Protein AF-0000000066103283 (afdb_homodimer)

Foldseek 3Di:
DDLLVVLLVLQVVLVQKDADWAADPVGDTDRMGGHLCSQLVDPVSLLSLLVVVLVVDDLAEEEEAEPPSRPSNNVNNCVVNVYHYWYAYDDDPPDPPDQRIGDDDDAAAEYEYEGEEDAQQVSVVRSCVSNVSVRYHYAEYEYAEYAVHNNQVVCVVVNHHYDYSYYVVNNVVVD/DDLLVVLLVLQVVLVQKDADWAADPVGDTDRMGGHLCSQLVDPVSLLSLLVVVLVVDDLAEEEEAEPPSRPSNNVNNCVVNVYHYWYAYDDDPPPPPDQRIGDDDDAAAEYEYEGEEDAQQVSVVRSCVSNVSVRYHYAEYEYAEYAVHNNQVVCVVVNHHYDYSYYVVNNVVVD

Nearest PDB structures (foldseek):
  2yzk-assembly2_D  TM=9.115E-01  e=2.620E-15  Aeropyrum pernix
  2wns-assembly1_A  TM=8.531E-01  e=2.803E-16  Homo sapiens
  4ohc-assembly1_D  TM=8.955E-01  e=3.729E-15  Burkholderia cenocepacia J2315
  4ohc-assembly4_C  TM=8.897E-01  e=2.922E-14  Burkholderia cenocepacia J2315
  2p1z-assembly1_B  TM=8.551E-01  e=1.120E-12  Corynebacterium diphtheriae NCTC 13129

InterPro domains:
  IPR000836 Phosphoribosyltransferase domain [PF00156] (43-152)
  IPR000836 Phosphoribosyltransferase domain [cd06223] (45-167)
  IPR004467 Orotate phosphoribosyl transferase domain [TIGR00336] (12-171)
  IPR023031 Orotate phosphoribosyltransferase [MF_01208] (1-175)
  IPR029057 Phosphoribosyltransferase-like [G3DSA:3.40.50.2020] (1-175)
  IPR029057 Phosphoribosyltransferase-like [SSF53271] (6-173)

Structure (mmCIF, N/CA/C/O backbone):
data_AF-0000000066103283-model_v1
#
loop_
_entity.id
_entity.type
_entity.pdbx_description
1 polymer 'Orotate phosphoribosyltransferase'
#
loop_
_atom_site.group_PDB
_atom_site.id
_atom_site.type_symbol
_atom_site.label_atom_id
_atom_site.label_alt_id
_atom_site.label_comp_id
_atom_site.label_asym_id
_atom_site.label_entity_id
_atom_site.label_seq_id
_atom_site.pdbx_PDB_ins_code
_atom_site.Cartn_x
_atom_site.Cartn_y
_atom_site.Cartn_z
_atom_site.occupancy
_atom_site.B_iso_or_equiv
_atom_site.auth_seq_id
_atom_site.auth_comp_id
_atom_site.auth_asym_id
_atom_site.auth_atom_id
_atom_site.pdbx_PDB_model_num
ATOM 1 N N . MET A 1 1 ? 10.156 12.852 26.703 1 74.06 1 MET A N 1
ATOM 2 C CA . MET A 1 1 ? 9.875 13.172 25.312 1 74.06 1 MET A CA 1
ATOM 3 C C . MET A 1 1 ? 8.445 12.789 24.938 1 74.06 1 MET A C 1
ATOM 5 O O . MET A 1 1 ? 7.945 11.75 25.375 1 74.06 1 MET A O 1
ATOM 9 N N . SER A 1 2 ? 7.785 13.766 24.328 1 90.56 2 SER A N 1
ATOM 10 C CA . SER A 1 2 ? 6.391 13.555 23.953 1 90.56 2 SER A CA 1
ATOM 11 C C . SER A 1 2 ? 6.273 12.578 22.781 1 90.56 2 SER A C 1
ATOM 13 O O . SER A 1 2 ? 7.27 12.25 22.141 1 90.56 2 SER A O 1
ATOM 15 N N . ALA A 1 3 ? 5.137 12.039 22.688 1 92.38 3 ALA A N 1
ATOM 16 C CA . ALA A 1 3 ? 4.859 11.156 21.547 1 92.38 3 ALA A CA 1
ATOM 17 C C . ALA A 1 3 ? 5.184 11.852 20.234 1 92.38 3 ALA A C 1
ATOM 19 O O . ALA A 1 3 ? 5.703 11.227 19.312 1 92.38 3 ALA A O 1
ATOM 20 N N . THR A 1 4 ? 4.949 13.062 20.188 1 95.69 4 THR A N 1
ATOM 21 C CA . THR A 1 4 ? 5.23 13.844 18.984 1 95.69 4 THR A CA 1
ATOM 22 C C . THR A 1 4 ? 6.734 13.945 18.75 1 95.69 4 THR A C 1
ATOM 24 O O . THR A 1 4 ? 7.203 13.773 17.625 1 95.69 4 THR A O 1
ATOM 27 N N . ASP A 1 5 ? 7.465 14.148 19.781 1 95.62 5 ASP A N 1
ATOM 28 C CA . ASP A 1 5 ? 8.922 14.227 19.672 1 95.62 5 ASP A CA 1
ATOM 29 C C . ASP A 1 5 ? 9.5 12.914 19.141 1 95.62 5 ASP A C 1
ATOM 31 O O . ASP A 1 5 ? 10.43 12.922 18.328 1 95.62 5 ASP A O 1
ATOM 35 N N . ASP A 1 6 ? 8.992 11.883 19.656 1 97 6 ASP A N 1
ATOM 36 C CA . ASP A 1 6 ? 9.445 10.57 19.219 1 97 6 ASP A CA 1
ATOM 37 C C . ASP A 1 6 ? 9.195 10.367 17.734 1 97 6 ASP A C 1
ATOM 39 O O . ASP A 1 6 ? 10.031 9.805 17.016 1 97 6 ASP A O 1
ATOM 43 N N . LEU A 1 7 ? 8.047 10.812 17.266 1 98.19 7 LEU A N 1
ATOM 44 C CA . LEU A 1 7 ? 7.691 10.641 15.867 1 98.19 7 LEU A CA 1
ATOM 45 C C . LEU A 1 7 ? 8.531 11.555 14.977 1 98.19 7 LEU A C 1
ATOM 47 O O . LEU A 1 7 ? 8.945 11.156 13.883 1 98.19 7 LEU A O 1
ATOM 51 N N . VAL A 1 8 ? 8.742 12.758 15.438 1 97.06 8 VAL A N 1
ATOM 52 C CA . VAL A 1 8 ? 9.625 13.656 14.703 1 97.06 8 VAL A CA 1
ATOM 53 C C . VAL A 1 8 ? 11.008 13.023 14.562 1 97.06 8 VAL A C 1
ATOM 55 O O . VAL A 1 8 ? 11.609 13.055 13.484 1 97.06 8 VAL A O 1
ATOM 58 N N . SER A 1 9 ? 11.516 12.461 15.656 1 97 9 SER A N 1
ATOM 59 C CA . SER A 1 9 ? 12.812 11.789 15.633 1 97 9 SER A CA 1
ATOM 60 C C . SER A 1 9 ? 12.812 10.617 14.656 1 97 9 SER A C 1
ATOM 62 O O . SER A 1 9 ? 13.789 10.391 13.945 1 97 9 SER A O 1
ATOM 64 N N . ALA A 1 10 ? 11.719 9.844 14.609 1 97.75 10 ALA A N 1
ATOM 65 C CA . ALA A 1 10 ? 11.602 8.719 13.688 1 97.75 10 ALA A CA 1
ATOM 66 C C . ALA A 1 10 ? 11.625 9.188 12.242 1 97.75 10 ALA A C 1
ATOM 68 O O . ALA A 1 10 ? 12.281 8.57 11.391 1 97.75 10 ALA A O 1
ATOM 69 N N . LEU A 1 11 ? 10.891 10.266 11.945 1 98.38 11 LEU A N 1
ATOM 70 C CA . LEU A 1 11 ? 10.883 10.828 10.602 1 98.38 11 LEU A CA 1
ATOM 71 C C . LEU A 1 11 ? 12.281 11.273 10.188 1 98.38 11 LEU A C 1
ATOM 73 O O . LEU A 1 11 ? 12.703 11.031 9.055 1 98.38 11 LEU A O 1
ATOM 77 N N . ARG A 1 12 ? 12.992 11.898 11.07 1 96.56 12 ARG A N 1
ATOM 78 C CA . ARG A 1 12 ? 14.344 12.359 10.797 1 96.56 12 ARG A CA 1
ATOM 79 C C . ARG A 1 12 ? 15.297 11.188 10.609 1 96.56 12 ARG A C 1
ATOM 81 O O . ARG A 1 12 ? 16.141 11.203 9.711 1 96.56 12 ARG A O 1
ATOM 88 N N . ALA A 1 13 ? 15.18 10.219 11.484 1 96.88 13 ALA A N 1
ATOM 89 C CA . ALA A 1 13 ? 16.031 9.039 11.398 1 96.88 13 ALA A CA 1
ATOM 90 C C . ALA A 1 13 ? 15.852 8.32 10.062 1 96.88 13 ALA A C 1
ATOM 92 O O . ALA A 1 13 ? 16.797 7.715 9.539 1 96.88 13 ALA A O 1
ATOM 93 N N . ALA A 1 14 ? 14.648 8.422 9.477 1 97.81 14 ALA A N 1
ATOM 94 C CA . ALA A 1 14 ? 14.352 7.812 8.188 1 97.81 14 ALA A CA 1
ATOM 95 C C . ALA A 1 14 ? 14.766 8.734 7.039 1 97.81 14 ALA A C 1
ATOM 97 O O . ALA A 1 14 ? 14.469 8.461 5.875 1 97.81 14 ALA A O 1
ATOM 98 N N . ASP A 1 15 ? 15.359 9.906 7.352 1 97 15 ASP A N 1
ATOM 99 C CA . ASP A 1 15 ? 15.773 10.914 6.383 1 97 15 ASP A CA 1
ATOM 100 C C . ASP A 1 15 ? 14.57 11.477 5.625 1 97 15 ASP A C 1
ATOM 102 O O . ASP A 1 15 ? 14.688 11.867 4.461 1 97 15 ASP A O 1
ATOM 106 N N . ALA A 1 16 ? 13.422 11.391 6.254 1 98.19 16 ALA A N 1
ATOM 107 C CA . ALA A 1 16 ? 12.188 11.805 5.594 1 98.19 16 ALA A CA 1
ATOM 108 C C . ALA A 1 16 ? 11.977 13.312 5.719 1 98.19 16 ALA A C 1
ATOM 110 O O . ALA A 1 16 ? 11.156 13.891 5.012 1 98.19 16 ALA A O 1
ATOM 111 N N . VAL A 1 17 ? 12.656 13.961 6.605 1 97.25 17 VAL A N 1
ATOM 112 C CA . VAL A 1 17 ? 12.562 15.406 6.812 1 97.25 17 VAL A CA 1
ATOM 113 C C . VAL A 1 17 ? 13.914 16.047 6.547 1 97.25 17 VAL A C 1
ATOM 115 O O . VAL A 1 17 ? 14.93 15.641 7.113 1 97.25 17 VAL A O 1
ATOM 118 N N . GLN A 1 18 ? 13.891 16.969 5.641 1 93.38 18 GLN A N 1
ATOM 119 C CA . GLN A 1 18 ? 15.07 17.766 5.348 1 93.38 18 GLN A CA 1
ATOM 120 C C . GLN A 1 18 ? 14.812 19.25 5.613 1 93.38 18 GLN A C 1
ATOM 122 O O . GLN A 1 18 ? 13.719 19.75 5.34 1 93.38 18 GLN A O 1
ATOM 127 N N . PHE A 1 19 ? 15.781 19.891 6.16 1 93.75 19 PHE A N 1
ATOM 128 C CA . PHE A 1 19 ? 15.656 21.328 6.406 1 93.75 19 PHE A CA 1
ATOM 129 C C . PHE A 1 19 ? 16.516 22.125 5.43 1 93.75 19 PHE A C 1
ATOM 131 O O . PHE A 1 19 ? 17.609 21.688 5.051 1 93.75 19 PHE A O 1
ATOM 138 N N . GLY A 1 20 ? 16.031 23.203 5.027 1 92.56 20 GLY A N 1
ATOM 139 C CA . GLY A 1 20 ? 16.609 24.078 4.031 1 92.56 20 GLY A CA 1
ATOM 140 C C . GLY A 1 20 ? 15.578 24.922 3.299 1 92.56 20 GLY A C 1
ATOM 141 O O . GLY A 1 20 ? 14.453 25.078 3.77 1 92.56 20 GLY A O 1
ATOM 142 N N . GLU A 1 21 ? 16.031 25.562 2.311 1 93.88 21 GLU A N 1
ATOM 143 C CA . GLU A 1 21 ? 15.086 26.297 1.473 1 93.88 21 GLU A CA 1
ATOM 144 C C . GLU A 1 21 ? 14.641 25.469 0.278 1 93.88 21 GLU A C 1
ATOM 146 O O . GLU A 1 21 ? 15.461 25.016 -0.517 1 93.88 21 GLU A O 1
ATOM 151 N N . PHE A 1 22 ? 13.359 25.25 0.148 1 94.06 22 PHE A N 1
ATOM 152 C CA . PHE A 1 22 ? 12.781 24.438 -0.914 1 94.06 22 PHE A CA 1
ATOM 153 C C . PHE A 1 22 ? 11.68 25.203 -1.643 1 94.06 22 PHE A C 1
ATOM 155 O O . PHE A 1 22 ? 10.875 25.906 -1.015 1 94.06 22 PHE A O 1
ATOM 162 N N . GLU A 1 23 ? 11.648 24.984 -2.955 1 91.62 23 GLU A N 1
ATOM 163 C CA . GLU A 1 23 ? 10.586 25.578 -3.754 1 91.62 23 GLU A CA 1
ATOM 164 C C . GLU A 1 23 ? 9.312 24.75 -3.693 1 91.62 23 GLU A C 1
ATOM 166 O O . GLU A 1 23 ? 9.367 23.516 -3.746 1 91.62 23 GLU A O 1
ATOM 171 N N . LEU A 1 24 ? 8.289 25.453 -3.525 1 83.88 24 LEU A N 1
ATOM 172 C CA . LEU A 1 24 ? 6.988 24.781 -3.502 1 83.88 24 LEU A CA 1
ATOM 173 C C . LEU A 1 24 ? 6.328 24.828 -4.875 1 83.88 24 LEU A C 1
ATOM 175 O O . LEU A 1 24 ? 6.57 25.766 -5.656 1 83.88 24 LEU A O 1
ATOM 179 N N . SER A 1 25 ? 5.57 23.75 -5.199 1 76.38 25 SER A N 1
ATOM 180 C CA . SER A 1 25 ? 4.934 23.641 -6.508 1 76.38 25 SER A CA 1
ATOM 181 C C . SER A 1 25 ? 3.924 24.766 -6.719 1 76.38 25 SER A C 1
ATOM 183 O O . SER A 1 25 ? 3.697 25.203 -7.852 1 76.38 25 SER A O 1
ATOM 185 N N . HIS A 1 26 ? 3.271 25.219 -5.715 1 76.62 26 HIS A N 1
ATOM 186 C CA . HIS A 1 26 ? 2.27 26.281 -5.824 1 76.62 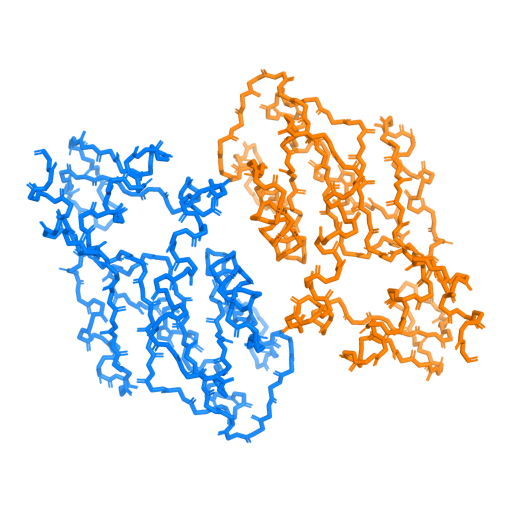26 HIS A CA 1
ATOM 187 C C . HIS A 1 26 ? 2.904 27.656 -5.684 1 76.62 26 HIS A C 1
ATOM 189 O O . HIS A 1 26 ? 2.199 28.656 -5.57 1 76.62 26 HIS A O 1
ATOM 195 N N . GLY A 1 27 ? 4.195 27.703 -5.793 1 80.44 27 GLY A N 1
ATOM 196 C CA . GLY A 1 27 ? 4.898 28.969 -5.66 1 80.44 27 GLY A CA 1
ATOM 197 C C . GLY A 1 27 ? 5.363 29.25 -4.242 1 80.44 27 GLY A C 1
ATOM 198 O O . GLY A 1 27 ? 4.773 28.75 -3.283 1 80.44 27 GLY A O 1
ATOM 199 N N . GLY A 1 28 ? 6.402 29.875 -3.99 1 87.12 28 GLY A N 1
ATOM 200 C CA . GLY A 1 28 ? 6.977 30.172 -2.688 1 87.12 28 GLY A CA 1
ATOM 201 C C . GLY A 1 28 ? 8.016 29.172 -2.248 1 87.12 28 GLY A C 1
ATOM 202 O O . GLY A 1 28 ? 8.484 28.359 -3.055 1 87.12 28 GLY A O 1
ATOM 203 N N . THR A 1 29 ? 8.453 29.406 -0.948 1 91.5 29 THR A N 1
ATOM 204 C CA . THR A 1 29 ? 9.477 28.516 -0.432 1 91.5 29 THR A CA 1
ATOM 205 C C . THR A 1 29 ? 9.07 27.953 0.926 1 91.5 29 THR A C 1
ATOM 207 O O . THR A 1 29 ? 8.125 28.438 1.546 1 91.5 29 THR A O 1
ATOM 210 N N . SER A 1 30 ? 9.641 26.844 1.185 1 91.38 30 SER A N 1
ATOM 211 C CA . SER A 1 30 ? 9.516 26.188 2.49 1 91.38 30 SER A CA 1
ATOM 212 C C . SER A 1 30 ? 10.883 25.969 3.127 1 91.38 30 SER A C 1
ATOM 214 O O . SER A 1 30 ? 11.883 25.797 2.422 1 91.38 30 SER A O 1
ATOM 216 N N . GLU A 1 31 ? 10.875 25.984 4.434 1 94.5 31 GLU A N 1
ATOM 217 C CA . GLU A 1 31 ? 12.125 25.781 5.156 1 94.5 31 GLU A CA 1
ATOM 218 C C . GLU A 1 31 ? 12.375 24.297 5.426 1 94.5 31 GLU A C 1
ATOM 220 O O . GLU A 1 31 ? 13.359 23.938 6.074 1 94.5 31 GLU A O 1
ATOM 225 N N . TYR A 1 32 ? 11.438 23.531 5.027 1 94.81 32 TYR A N 1
ATOM 226 C CA . TYR A 1 32 ? 11.594 22.094 5.211 1 94.81 32 TYR A CA 1
ATOM 227 C C . TYR A 1 32 ? 10.938 21.328 4.066 1 94.81 32 TYR A C 1
ATOM 229 O O . TYR A 1 32 ? 10.156 21.891 3.299 1 94.81 32 TYR A O 1
ATOM 237 N N . TYR A 1 33 ? 11.352 20.156 3.92 1 95.38 33 TYR A N 1
ATOM 238 C CA . TYR A 1 33 ? 10.789 19.219 2.959 1 95.38 33 TYR A CA 1
ATOM 239 C C . TYR A 1 33 ? 10.547 17.859 3.605 1 95.38 33 TYR A C 1
ATOM 241 O O . TYR A 1 33 ? 11.359 17.391 4.414 1 95.38 33 TYR A O 1
ATOM 249 N N . VAL A 1 34 ? 9.383 17.312 3.338 1 97.12 34 VAL A N 1
ATOM 250 C CA . VAL A 1 34 ? 9.055 15.984 3.846 1 97.12 34 VAL A CA 1
ATOM 251 C C . VAL A 1 34 ? 8.844 15.023 2.678 1 97.12 34 VAL A C 1
ATOM 253 O O . VAL A 1 34 ? 8.047 15.305 1.775 1 97.12 34 VAL A O 1
ATOM 256 N N . ASP A 1 35 ? 9.555 13.938 2.705 1 97.06 35 ASP A N 1
ATOM 257 C CA . ASP A 1 35 ? 9.367 12.875 1.725 1 97.06 35 ASP A CA 1
ATOM 258 C C . ASP A 1 35 ? 8.531 11.734 2.305 1 97.06 35 ASP A C 1
ATOM 260 O O . ASP A 1 35 ? 9.023 10.938 3.1 1 97.06 35 ASP A O 1
ATOM 264 N N . LYS A 1 36 ? 7.344 11.625 1.853 1 98.12 36 LYS A N 1
ATOM 265 C CA . LYS A 1 36 ? 6.395 10.672 2.418 1 98.12 36 LYS A CA 1
ATOM 266 C C . LYS A 1 36 ? 6.848 9.234 2.162 1 98.12 36 LYS A C 1
ATOM 268 O O . LYS A 1 36 ? 6.598 8.344 2.979 1 98.12 36 LYS A O 1
ATOM 273 N N . TYR A 1 37 ? 7.492 8.945 1.102 1 98 37 TYR A N 1
ATOM 274 C CA . TYR A 1 37 ? 7.867 7.574 0.776 1 98 37 TYR A CA 1
ATOM 275 C C . TYR A 1 37 ? 9.086 7.133 1.584 1 98 37 TYR A C 1
ATOM 277 O O . TYR A 1 37 ? 9.242 5.949 1.888 1 98 37 TYR A O 1
ATOM 285 N N . LEU A 1 38 ? 9.891 8.117 2.041 1 98.38 38 LEU A N 1
ATOM 286 C CA . LEU A 1 38 ? 11.023 7.742 2.879 1 98.38 38 LEU A CA 1
ATOM 287 C C . LEU A 1 38 ? 10.547 7.273 4.254 1 98.38 38 LEU A C 1
ATOM 289 O O . LEU A 1 38 ? 11.055 6.285 4.785 1 98.38 38 LEU A O 1
ATOM 293 N N . PHE A 1 39 ? 9.547 7.875 4.832 1 98.62 39 PHE A N 1
ATOM 294 C CA . PHE A 1 39 ? 9.125 7.395 6.145 1 98.62 39 PHE A CA 1
ATOM 295 C C . PHE A 1 39 ? 8.18 6.211 6.008 1 98.62 39 PHE A C 1
ATOM 297 O O . PHE A 1 39 ? 8.133 5.34 6.879 1 98.62 39 PHE A O 1
ATOM 304 N N . GLU A 1 40 ? 7.492 6.105 4.883 1 98.75 40 GLU A N 1
ATOM 305 C CA . GLU A 1 40 ? 6.547 5.008 4.695 1 98.75 40 GLU A CA 1
ATOM 306 C C . GLU A 1 40 ? 7.27 3.705 4.371 1 98.75 40 GLU A C 1
ATOM 308 O O . GLU A 1 40 ? 6.719 2.619 4.555 1 98.75 40 GLU A O 1
ATOM 313 N N . THR A 1 41 ? 8.477 3.811 3.805 1 98.75 41 THR A N 1
ATOM 314 C CA . THR A 1 41 ? 9.172 2.602 3.373 1 98.75 41 THR A CA 1
ATOM 315 C C . THR A 1 41 ? 10.289 2.244 4.344 1 98.75 41 THR A C 1
ATOM 317 O O . THR A 1 41 ? 11.047 1.296 4.105 1 98.75 41 THR A O 1
ATOM 320 N N . ASP A 1 42 ? 10.484 3.023 5.391 1 98.69 42 ASP A N 1
ATOM 321 C CA . ASP A 1 42 ? 11.32 2.656 6.527 1 98.69 42 ASP A CA 1
ATOM 322 C C . ASP A 1 42 ? 10.531 1.855 7.559 1 98.69 42 ASP A C 1
ATOM 324 O O . ASP A 1 42 ? 9.562 2.361 8.141 1 98.69 42 ASP A O 1
ATOM 328 N N . PRO A 1 43 ? 10.992 0.603 7.754 1 98.56 43 PRO A N 1
ATOM 329 C CA . PRO A 1 43 ? 10.148 -0.268 8.578 1 98.56 43 PRO A CA 1
ATOM 330 C C . PRO A 1 43 ? 10 0.237 10.008 1 98.56 43 PRO A C 1
ATOM 332 O O . PRO A 1 43 ? 8.93 0.095 10.609 1 98.56 43 PRO A O 1
ATOM 335 N N . GLU A 1 44 ? 11.016 0.804 10.586 1 98.56 44 GLU A N 1
ATOM 336 C CA . GLU A 1 44 ? 10.922 1.318 11.953 1 98.56 44 GLU A CA 1
ATOM 337 C C . GLU A 1 44 ? 10.008 2.533 12.023 1 98.56 44 GLU A C 1
ATOM 339 O O . GLU A 1 44 ? 9.156 2.627 12.914 1 98.56 44 GLU A O 1
ATOM 344 N N . CYS A 1 45 ? 10.195 3.445 11.117 1 98.81 45 CYS A N 1
ATOM 345 C CA . CYS A 1 45 ? 9.367 4.641 11.086 1 98.81 45 CYS A CA 1
ATOM 346 C C . CYS A 1 45 ? 7.91 4.289 10.805 1 98.81 45 CYS A C 1
ATOM 348 O O . CYS A 1 45 ? 7.004 4.789 11.469 1 98.81 45 CYS A O 1
ATOM 350 N N . LEU A 1 46 ? 7.699 3.422 9.844 1 98.94 46 LEU A N 1
ATOM 351 C CA . LEU A 1 46 ? 6.348 2.994 9.5 1 98.94 46 LEU A CA 1
ATOM 352 C C . LEU A 1 46 ? 5.672 2.324 10.695 1 98.94 46 LEU A C 1
ATOM 354 O O . LEU A 1 46 ? 4.496 2.574 10.969 1 98.94 46 LEU A O 1
ATOM 358 N N . SER A 1 47 ? 6.422 1.482 11.398 1 98.88 47 SER A N 1
ATOM 359 C CA . SER A 1 47 ? 5.879 0.813 12.578 1 98.88 47 SER A CA 1
ATOM 360 C C . SER A 1 47 ? 5.484 1.82 13.656 1 98.88 47 SER A C 1
ATOM 362 O O . SER A 1 47 ? 4.453 1.667 14.312 1 98.88 47 SER A O 1
ATOM 364 N N . ALA A 1 48 ? 6.301 2.83 13.844 1 98.81 48 ALA A N 1
ATOM 365 C CA . ALA A 1 48 ? 6 3.865 14.828 1 98.81 48 ALA A CA 1
ATOM 366 C C . ALA A 1 48 ? 4.734 4.633 14.445 1 98.81 48 ALA A C 1
ATOM 368 O O . ALA A 1 48 ? 3.895 4.918 15.305 1 98.81 48 ALA A O 1
ATOM 369 N N . ILE A 1 49 ? 4.605 4.945 13.211 1 98.94 49 ILE A N 1
ATOM 370 C CA . ILE A 1 49 ? 3.43 5.648 12.711 1 98.94 49 ILE A CA 1
ATOM 371 C C . ILE A 1 49 ? 2.191 4.77 12.875 1 98.94 49 ILE A C 1
ATOM 373 O O . ILE A 1 49 ? 1.152 5.234 13.352 1 98.94 49 ILE A O 1
ATOM 377 N N . ALA A 1 50 ? 2.324 3.527 12.484 1 98.88 50 ALA A N 1
ATOM 378 C CA . ALA A 1 50 ? 1.215 2.584 12.594 1 98.88 50 ALA A CA 1
ATOM 379 C C . ALA A 1 50 ? 0.737 2.459 14.039 1 98.88 50 ALA A C 1
ATOM 381 O O . ALA A 1 50 ? -0.468 2.445 14.297 1 98.88 50 ALA A O 1
ATOM 382 N N . ALA A 1 51 ? 1.682 2.344 14.945 1 98.81 51 ALA A N 1
ATOM 383 C CA . ALA A 1 51 ? 1.337 2.254 16.359 1 98.81 51 ALA A CA 1
ATOM 384 C C . ALA A 1 51 ? 0.618 3.516 16.828 1 98.81 51 ALA A C 1
ATOM 386 O O . ALA A 1 51 ? -0.358 3.438 17.578 1 98.81 51 ALA A O 1
ATOM 387 N N . ALA A 1 52 ? 1.077 4.676 16.438 1 98.88 52 ALA A N 1
ATOM 388 C CA . ALA A 1 52 ? 0.472 5.949 16.812 1 98.88 52 ALA A CA 1
ATOM 389 C C . ALA A 1 52 ? -0.95 6.066 16.281 1 98.88 52 ALA A C 1
ATOM 391 O O . ALA A 1 52 ? -1.846 6.555 16.969 1 98.88 52 ALA A O 1
ATOM 392 N N . PHE A 1 53 ? -1.15 5.648 15.016 1 98.88 53 PHE A N 1
ATOM 393 C CA . PHE A 1 53 ? -2.496 5.629 14.453 1 98.88 53 PHE A CA 1
ATOM 394 C C . PHE A 1 53 ? -3.381 4.641 15.203 1 98.88 53 PHE A C 1
ATOM 396 O O . PHE A 1 53 ? -4.531 4.945 15.516 1 98.88 53 PHE A O 1
ATOM 403 N N . ALA A 1 54 ? -2.844 3.453 15.469 1 98.75 54 ALA A N 1
ATOM 404 C CA . ALA A 1 54 ? -3.602 2.414 16.156 1 98.75 54 ALA A CA 1
ATOM 405 C C . ALA A 1 54 ? -4.105 2.912 17.516 1 98.75 54 ALA A C 1
ATOM 407 O O . ALA A 1 54 ? -5.219 2.574 17.938 1 98.75 54 ALA A O 1
ATOM 408 N N . ASP A 1 55 ? -3.338 3.734 18.156 1 98.44 55 ASP A N 1
ATOM 409 C CA . ASP A 1 55 ? -3.695 4.289 19.453 1 98.44 55 ASP A CA 1
ATOM 410 C C . ASP A 1 55 ? -4.863 5.266 19.328 1 98.44 55 ASP A C 1
ATOM 412 O O . ASP A 1 55 ? -5.461 5.656 20.344 1 98.44 55 ASP A O 1
ATOM 416 N N . ARG A 1 56 ? -5.246 5.637 18.125 1 98.31 56 ARG A N 1
ATOM 417 C CA . ARG A 1 56 ? -6.234 6.695 17.938 1 98.31 56 ARG A CA 1
ATOM 418 C C . ARG A 1 56 ? -7.512 6.145 17.312 1 98.31 56 ARG A C 1
ATOM 420 O O . ARG A 1 56 ? -8.391 6.91 16.906 1 98.31 56 ARG A O 1
ATOM 427 N N . ILE A 1 57 ? -7.547 4.855 17.203 1 98.25 57 ILE A N 1
ATOM 428 C CA . ILE A 1 57 ? -8.75 4.285 16.609 1 98.25 57 ILE A CA 1
ATOM 429 C C . ILE A 1 57 ? -9.32 3.211 17.531 1 98.25 57 ILE A C 1
ATOM 431 O O . ILE A 1 57 ? -8.617 2.68 18.391 1 98.25 57 ILE A O 1
ATOM 435 N N . ASP A 1 58 ? -10.586 2.875 17.328 1 97.19 58 ASP A N 1
ATOM 436 C CA . ASP A 1 58 ? -11.266 1.813 18.062 1 97.19 58 ASP A CA 1
ATOM 437 C C . ASP A 1 58 ? -11.094 0.466 17.359 1 97.19 58 ASP A C 1
ATOM 439 O O . ASP A 1 58 ? -10.719 0.412 16.188 1 97.19 58 ASP A O 1
ATOM 443 N N . GLU A 1 59 ? -11.367 -0.576 18.047 1 95.44 59 GLU A N 1
ATOM 444 C CA . GLU A 1 59 ? -11.172 -1.932 17.531 1 95.44 59 GLU A CA 1
ATOM 445 C C . GLU A 1 59 ? -12.133 -2.24 16.391 1 95.44 59 GLU A C 1
ATOM 447 O O . GLU A 1 59 ? -11.906 -3.164 15.617 1 95.44 59 GLU A O 1
ATOM 452 N N . ASP A 1 60 ? -13.227 -1.522 16.312 1 95.62 60 ASP A N 1
ATOM 453 C CA . ASP A 1 60 ? -14.211 -1.802 15.273 1 95.62 60 ASP A CA 1
ATOM 454 C C . ASP A 1 60 ? -14.062 -0.836 14.094 1 95.62 60 ASP A C 1
ATOM 456 O O . ASP A 1 60 ? -14.922 -0.788 13.211 1 95.62 60 ASP A O 1
ATOM 460 N N . THR A 1 61 ? -13 -0.122 14.109 1 97.12 61 THR A N 1
ATOM 461 C CA . THR A 1 61 ? -12.75 0.858 13.062 1 97.12 61 THR A CA 1
ATOM 462 C C . THR A 1 61 ? -12.344 0.166 11.766 1 97.12 61 THR A C 1
ATOM 464 O O . THR A 1 61 ? -11.617 -0.83 11.781 1 97.12 61 THR A O 1
ATOM 467 N N . THR A 1 62 ? -12.883 0.668 10.625 1 98.81 62 THR A N 1
ATOM 468 C CA . THR A 1 62 ? -12.312 0.383 9.312 1 98.81 62 THR A CA 1
ATOM 469 C C . THR A 1 62 ? -11.484 1.562 8.812 1 98.81 62 THR A C 1
ATOM 471 O O . THR A 1 62 ? -11.914 2.715 8.906 1 98.81 62 THR A O 1
ATOM 474 N N . LEU A 1 63 ? -10.312 1.31 8.367 1 98.94 63 LEU A N 1
ATOM 475 C CA . LEU A 1 63 ? -9.453 2.363 7.848 1 98.94 63 LEU A CA 1
ATOM 476 C C . LEU A 1 63 ? -9.594 2.482 6.332 1 98.94 63 LEU A C 1
ATOM 478 O O . LEU A 1 63 ? -10.078 1.557 5.676 1 98.94 63 LEU A O 1
ATOM 482 N N . ALA A 1 64 ? -9.25 3.594 5.809 1 98.94 64 ALA A N 1
ATOM 483 C CA . ALA A 1 64 ? -9.109 3.793 4.367 1 98.94 64 ALA A CA 1
ATOM 484 C C . ALA A 1 64 ? -7.801 4.508 4.039 1 98.94 64 ALA A C 1
ATOM 486 O O . ALA A 1 64 ? -7.574 5.637 4.48 1 98.94 64 ALA A O 1
ATOM 487 N N . GLY A 1 65 ? -6.977 3.809 3.328 1 98.81 65 GLY A N 1
ATOM 488 C CA . GLY A 1 65 ? -5.758 4.434 2.844 1 98.81 65 GLY A CA 1
ATOM 489 C C . GLY A 1 65 ? -5.922 5.086 1.483 1 98.81 65 GLY A C 1
ATOM 490 O O . GLY A 1 65 ? -6.371 4.445 0.532 1 98.81 65 GLY A O 1
ATOM 491 N N . VAL A 1 66 ? -5.508 6.289 1.376 1 97.88 66 VAL A N 1
ATOM 492 C CA . VAL A 1 66 ? -5.555 7 0.104 1 97.88 66 VAL A CA 1
ATOM 493 C C . VAL A 1 66 ? -4.395 6.559 -0.78 1 97.88 66 VAL A C 1
ATOM 495 O O . VAL A 1 66 ? -3.229 6.699 -0.401 1 97.88 66 VAL A O 1
ATOM 498 N N . ALA A 1 67 ? -4.676 5.953 -1.929 1 96.44 67 ALA A N 1
ATOM 499 C CA . ALA A 1 67 ? -3.623 5.484 -2.824 1 96.44 67 ALA A CA 1
ATOM 500 C C . ALA A 1 67 ? -2.846 6.656 -3.416 1 96.44 67 ALA A C 1
ATOM 502 O O . ALA A 1 67 ? -3.436 7.668 -3.801 1 96.44 67 ALA A O 1
ATOM 503 N N . LEU A 1 68 ? -1.588 6.582 -3.514 1 96.62 68 LEU A N 1
ATOM 504 C CA . LEU A 1 68 ? -0.661 5.492 -3.225 1 96.62 68 LEU A CA 1
ATOM 505 C C . LEU A 1 68 ? -0.049 5.656 -1.837 1 96.62 68 LEU A C 1
ATOM 507 O O . LEU A 1 68 ? 0.137 4.672 -1.116 1 96.62 68 LEU A O 1
ATOM 511 N N . GLY A 1 69 ? 0.107 6.871 -1.385 1 96.81 69 GLY A N 1
ATOM 512 C CA . GLY A 1 69 ? 0.864 7.172 -0.18 1 96.81 69 GLY A CA 1
ATOM 513 C C . GLY A 1 69 ? 0.193 6.672 1.087 1 96.81 69 GLY A C 1
ATOM 514 O O . GLY A 1 69 ? 0.869 6.324 2.057 1 96.81 69 GLY A O 1
ATOM 515 N N . GLY A 1 70 ? -1.059 6.605 1.1 1 98.56 70 GLY A N 1
ATOM 516 C CA . GLY A 1 70 ? -1.814 6.188 2.27 1 98.56 70 GLY A CA 1
ATOM 517 C C . GLY A 1 70 ? -1.89 4.68 2.422 1 98.56 70 GLY A C 1
ATOM 518 O O . GLY A 1 70 ? -2.26 4.176 3.484 1 98.56 70 GLY A O 1
ATOM 519 N N . VAL A 1 71 ? -1.523 3.955 1.434 1 98.81 71 VAL A N 1
ATOM 520 C CA . VAL A 1 71 ? -1.736 2.512 1.408 1 98.81 71 VAL A CA 1
ATOM 521 C C . VAL A 1 71 ? -0.792 1.831 2.396 1 98.81 71 VAL A C 1
ATOM 523 O O . VAL A 1 71 ? -1.226 1.033 3.23 1 98.81 71 VAL A O 1
ATOM 526 N N . PRO A 1 72 ? 0.522 2.172 2.432 1 98.94 72 PRO A N 1
ATOM 527 C CA . PRO A 1 72 ? 1.386 1.572 3.451 1 98.94 72 PRO A CA 1
ATOM 528 C C . PRO A 1 72 ? 0.916 1.873 4.875 1 98.94 72 PRO A C 1
ATOM 530 O O . PRO A 1 72 ? 1.006 1.012 5.754 1 98.94 72 PRO A O 1
ATOM 533 N N . LEU A 1 73 ? 0.438 3.074 5.059 1 98.94 73 LEU A N 1
ATOM 534 C CA . LEU A 1 73 ? -0.029 3.498 6.371 1 98.94 73 LEU A CA 1
ATOM 535 C C . LEU A 1 73 ? -1.231 2.672 6.816 1 98.94 73 LEU A C 1
ATOM 537 O O . LEU A 1 73 ? -1.275 2.188 7.949 1 98.94 73 LEU A O 1
ATOM 541 N N . ALA A 1 74 ? -2.193 2.531 5.906 1 98.94 74 ALA A N 1
ATOM 542 C CA . ALA A 1 74 ? -3.395 1.759 6.211 1 98.94 74 ALA A CA 1
ATOM 543 C C . ALA A 1 74 ? -3.051 0.296 6.477 1 98.94 74 ALA A C 1
ATOM 545 O O . ALA A 1 74 ? -3.518 -0.29 7.457 1 98.94 74 ALA A O 1
ATOM 546 N N . ALA A 1 75 ? -2.219 -0.298 5.641 1 98.94 75 ALA A N 1
ATOM 547 C CA . ALA A 1 75 ? -1.857 -1.708 5.766 1 98.94 75 ALA A CA 1
ATOM 548 C C . ALA A 1 75 ? -1.13 -1.976 7.078 1 98.94 75 ALA A C 1
ATOM 550 O O . ALA A 1 75 ? -1.483 -2.9 7.816 1 98.94 75 ALA A O 1
ATOM 551 N N . ALA A 1 76 ? -0.113 -1.164 7.359 1 98.94 76 ALA A N 1
ATOM 552 C CA . ALA A 1 76 ? 0.666 -1.349 8.578 1 98.94 76 ALA A CA 1
ATOM 553 C C . ALA A 1 76 ? -0.196 -1.126 9.82 1 98.94 76 ALA A C 1
ATOM 555 O O . ALA A 1 76 ? -0.109 -1.884 10.789 1 98.94 76 ALA A O 1
ATOM 556 N N . THR A 1 77 ? -1.031 -0.076 9.812 1 98.94 77 THR A N 1
ATOM 557 C CA . THR A 1 77 ? -1.889 0.21 10.953 1 98.94 77 THR A CA 1
ATOM 558 C C . THR A 1 77 ? -2.924 -0.895 11.148 1 98.94 77 THR A C 1
ATOM 560 O O . THR A 1 77 ? -3.201 -1.304 12.273 1 98.94 77 THR A O 1
ATOM 563 N N . ALA A 1 78 ? -3.492 -1.34 10.047 1 98.88 78 ALA A N 1
ATOM 564 C CA . ALA A 1 78 ? -4.504 -2.393 10.094 1 98.88 78 ALA A CA 1
ATOM 565 C C . ALA A 1 78 ? -3.943 -3.664 10.719 1 98.88 78 ALA A C 1
ATOM 567 O O . ALA A 1 78 ? -4.598 -4.289 11.562 1 98.88 78 ALA A O 1
ATOM 568 N N . THR A 1 79 ? -2.758 -4.066 10.328 1 98.69 79 THR A N 1
ATOM 569 C CA . THR A 1 79 ? -2.156 -5.277 10.875 1 98.69 79 THR A CA 1
ATOM 570 C C . THR A 1 79 ? -1.762 -5.074 12.336 1 98.69 79 THR A C 1
ATOM 572 O O . THR A 1 79 ? -1.887 -5.992 13.148 1 98.69 79 THR A O 1
ATOM 575 N N . GLU A 1 80 ? -1.289 -3.863 12.695 1 98.5 80 GLU A N 1
ATOM 576 C CA . GLU A 1 80 ? -0.925 -3.527 14.07 1 98.5 80 GLU A CA 1
ATOM 577 C C . GLU A 1 80 ? -2.143 -3.568 14.992 1 98.5 80 GLU A C 1
ATOM 579 O O . GLU A 1 80 ? -2.08 -4.125 16.094 1 98.5 80 GLU A O 1
ATOM 584 N N . ALA A 1 81 ? -3.258 -3.025 14.523 1 98.56 81 ALA A N 1
ATOM 585 C CA . ALA A 1 81 ? -4.449 -2.836 15.344 1 98.56 81 ALA A CA 1
ATOM 586 C C . ALA A 1 81 ? -5.406 -4.016 15.203 1 98.56 81 ALA A C 1
ATOM 588 O O . ALA A 1 81 ? -6.328 -4.176 16.016 1 98.56 81 ALA A O 1
ATOM 589 N N . GLY A 1 82 ? -5.199 -4.828 14.164 1 98.38 82 GLY A N 1
ATOM 590 C CA . GLY A 1 82 ? -6.117 -5.922 13.883 1 98.38 82 GLY A CA 1
ATOM 591 C C . GLY A 1 82 ? -7.465 -5.449 13.375 1 98.38 82 GLY A C 1
ATOM 592 O O . GLY A 1 82 ? -8.508 -5.969 13.789 1 98.38 82 GLY A O 1
ATOM 593 N N . VAL A 1 83 ? -7.488 -4.43 12.562 1 98.69 83 VAL A N 1
ATOM 594 C CA . VAL A 1 83 ? -8.727 -3.885 12.016 1 98.69 83 VAL A CA 1
ATOM 595 C C . VAL A 1 83 ? -8.688 -3.934 10.492 1 98.69 83 VAL A C 1
ATOM 597 O O . VAL A 1 83 ? -7.613 -3.861 9.891 1 98.69 83 VAL A O 1
ATOM 600 N N . PRO A 1 84 ? -9.82 -4.059 9.789 1 98.75 84 PRO A N 1
ATOM 601 C CA . PRO A 1 84 ? -9.828 -4.055 8.32 1 98.75 84 PRO A CA 1
ATOM 602 C C . PRO A 1 84 ? -9.539 -2.672 7.734 1 98.75 84 PRO A C 1
ATOM 604 O O . PRO A 1 84 ? -9.531 -1.678 8.461 1 98.75 84 PRO A O 1
ATOM 607 N N . TYR A 1 85 ? -9.242 -2.646 6.539 1 98.94 85 TYR A N 1
ATOM 608 C CA . TYR A 1 85 ? -9.133 -1.38 5.824 1 98.94 85 TYR A CA 1
ATOM 609 C C . TYR A 1 85 ? -9.531 -1.541 4.363 1 98.94 85 TY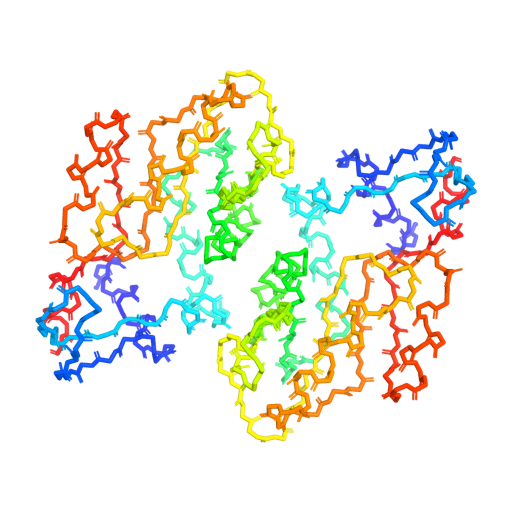R A C 1
ATOM 611 O O . TYR A 1 85 ? -9.766 -2.658 3.896 1 98.94 85 TYR A O 1
ATOM 619 N N . VAL A 1 86 ? -9.719 -0.424 3.684 1 98.88 86 VAL A N 1
ATOM 620 C CA . VAL A 1 86 ? -9.922 -0.356 2.24 1 98.88 86 VAL A CA 1
ATOM 621 C C . VAL A 1 86 ? -8.93 0.622 1.618 1 98.88 86 VAL A C 1
ATOM 623 O O . VAL A 1 86 ? -8.234 1.346 2.332 1 98.88 86 VAL A O 1
ATOM 626 N N . ILE A 1 87 ? -8.828 0.552 0.321 1 98.75 87 ILE A N 1
ATOM 627 C CA . ILE A 1 87 ? -7.984 1.478 -0.425 1 98.75 87 ILE A CA 1
ATOM 628 C C . ILE A 1 87 ? -8.852 2.4 -1.276 1 98.75 87 ILE A C 1
ATOM 630 O O . ILE A 1 87 ? -9.703 1.933 -2.037 1 98.75 87 ILE A O 1
ATOM 634 N N . ALA A 1 88 ? -8.695 3.67 -1.053 1 97.94 88 ALA A N 1
ATOM 635 C CA . ALA A 1 88 ? -9.352 4.668 -1.895 1 97.94 88 ALA A CA 1
ATOM 636 C C . ALA A 1 88 ? -8.438 5.105 -3.037 1 97.94 88 ALA A C 1
ATOM 638 O O . ALA A 1 88 ? -7.422 5.766 -2.811 1 97.94 88 ALA A O 1
ATOM 639 N N . ARG A 1 89 ? -8.805 4.773 -4.242 1 95.62 89 ARG A N 1
ATOM 640 C CA . ARG A 1 89 ? -8.031 5.121 -5.426 1 95.62 89 ARG A CA 1
ATOM 641 C C . ARG A 1 89 ? -8.336 6.543 -5.887 1 95.62 89 ARG A C 1
ATOM 643 O O . ARG A 1 89 ? -9.422 7.066 -5.617 1 95.62 89 ARG A O 1
ATOM 650 N N . LYS A 1 90 ? -7.383 7.059 -6.555 1 86.38 90 LYS A N 1
ATOM 651 C CA . LYS A 1 90 ? -7.594 8.383 -7.129 1 86.38 90 LYS A CA 1
ATOM 652 C C . LYS A 1 90 ? -8.586 8.328 -8.289 1 86.38 90 LYS A C 1
ATOM 654 O O . LYS A 1 90 ? -8.742 7.289 -8.93 1 86.38 90 LYS A O 1
ATOM 659 N N . GLN A 1 91 ? -9.367 9.281 -8.438 1 73.94 91 GLN A N 1
ATOM 660 C CA . GLN A 1 91 ? -10.328 9.367 -9.531 1 73.94 91 GLN A CA 1
ATOM 661 C C . GLN A 1 91 ? -9.633 9.297 -10.891 1 73.94 91 GLN A C 1
ATOM 663 O O . GLN A 1 91 ? -8.648 10 -11.125 1 73.94 91 GLN A O 1
ATOM 668 N N . ALA A 1 92 ? -10.078 8.227 -11.633 1 61.97 92 ALA A N 1
ATOM 669 C CA . ALA A 1 92 ? -9.625 8.211 -13.016 1 61.97 92 ALA A CA 1
ATOM 670 C C . ALA A 1 92 ? -10.352 9.273 -13.844 1 61.97 92 ALA A C 1
ATOM 672 O O . ALA A 1 92 ? -11.523 9.562 -13.594 1 61.97 92 ALA A O 1
ATOM 673 N N . LYS A 1 93 ? -9.609 10.164 -14.469 1 56.81 93 LYS A N 1
ATOM 674 C CA . LYS A 1 93 ? -10.219 11.203 -15.289 1 56.81 93 LYS A CA 1
ATOM 675 C C . LYS A 1 93 ? -11.273 10.609 -16.219 1 56.81 93 LYS A C 1
ATOM 677 O O . LYS A 1 93 ? -12.273 11.266 -16.531 1 56.81 93 LYS A O 1
ATOM 682 N N . GLU A 1 94 ? -10.953 9.609 -16.812 1 51.38 94 GLU A N 1
ATOM 683 C CA . GLU A 1 94 ? -11.766 9.18 -17.953 1 51.38 94 GLU A CA 1
ATOM 684 C C . GLU A 1 94 ? -12.953 8.344 -17.484 1 51.38 94 GLU A C 1
ATOM 686 O O . GLU A 1 94 ? -13.938 8.188 -18.219 1 51.38 94 GLU A O 1
ATOM 691 N N . TYR A 1 95 ? -12.781 7.633 -16.484 1 54.34 95 TYR A N 1
ATOM 692 C CA . TYR A 1 95 ? -13.852 6.66 -16.297 1 54.34 95 TYR A CA 1
ATOM 693 C C . TYR A 1 95 ? -14.75 7.062 -15.133 1 54.34 95 TYR A C 1
ATOM 695 O O . TYR A 1 95 ? -14.273 7.293 -14.016 1 54.34 95 TYR A O 1
ATOM 703 N N . GLY A 1 96 ? -15.555 8.078 -15.273 1 46.09 96 GLY A N 1
ATOM 704 C CA . GLY A 1 96 ? -16.656 8.523 -14.43 1 46.09 96 GLY A CA 1
ATOM 705 C C . GLY A 1 96 ? -16.719 7.805 -13.094 1 46.09 96 GLY A C 1
ATOM 706 O O . GLY A 1 96 ? -15.711 7.723 -12.383 1 46.09 96 GLY A O 1
ATOM 707 N N . THR A 1 97 ? -17.969 6.973 -12.859 1 51.25 97 THR A N 1
ATOM 708 C CA . THR A 1 97 ? -18.641 6.363 -11.711 1 51.25 97 THR A CA 1
ATOM 709 C C . THR A 1 97 ? -17.953 5.059 -11.32 1 51.25 97 THR A C 1
ATOM 711 O O . THR A 1 97 ? -18.516 4.246 -10.586 1 51.25 97 THR A O 1
ATOM 714 N N . ALA A 1 98 ? -16.781 4.805 -11.758 1 61.38 98 ALA A N 1
ATOM 715 C CA . ALA A 1 98 ? -16.203 3.494 -11.461 1 61.38 98 ALA A CA 1
ATOM 716 C C . ALA A 1 98 ? -15.844 3.381 -9.984 1 61.38 98 ALA A C 1
ATOM 718 O O . ALA A 1 98 ? -15.562 4.387 -9.328 1 61.38 98 ALA A O 1
ATOM 719 N N . ASN A 1 99 ? -16.047 2.203 -9.406 1 80.31 99 ASN A N 1
ATOM 720 C CA . ASN A 1 99 ? -15.727 1.889 -8.016 1 80.31 99 ASN A CA 1
ATOM 721 C C . ASN A 1 99 ? -14.273 2.227 -7.68 1 80.31 99 ASN A C 1
ATOM 723 O O . ASN A 1 99 ? -13.352 1.697 -8.297 1 80.31 99 ASN A O 1
ATOM 727 N N . ARG A 1 100 ? -14.125 3.162 -6.824 1 92.94 100 ARG A N 1
ATOM 728 C CA . ARG A 1 100 ? -12.812 3.688 -6.457 1 92.94 100 ARG A CA 1
ATOM 729 C C . ARG A 1 100 ? -12.32 3.076 -5.148 1 92.94 100 ARG A C 1
ATOM 731 O O . ARG A 1 100 ? -11.297 3.496 -4.605 1 92.94 100 ARG A O 1
ATOM 738 N N . ILE A 1 101 ? -13.188 2.137 -4.691 1 97.5 101 ILE A N 1
ATOM 739 C CA . ILE A 1 101 ? -12.828 1.561 -3.4 1 97.5 101 ILE A CA 1
ATOM 740 C C . ILE A 1 101 ? -12.445 0.092 -3.58 1 97.5 101 ILE A C 1
ATOM 742 O O . ILE A 1 101 ? -13.219 -0.693 -4.133 1 97.5 101 ILE A O 1
ATOM 746 N N . GLU A 1 102 ? -11.242 -0.25 -3.154 1 97.81 102 GLU A N 1
ATOM 747 C CA . GLU A 1 102 ? -10.797 -1.641 -3.121 1 97.81 102 GLU A CA 1
ATOM 748 C C . GLU A 1 102 ? -10.93 -2.229 -1.72 1 97.81 102 GLU A C 1
ATOM 750 O O . GLU A 1 102 ? -10.602 -1.573 -0.73 1 97.81 102 GLU A O 1
ATOM 755 N N . GLY A 1 103 ? -11.297 -3.473 -1.646 1 97.88 103 GLY A N 1
ATOM 756 C CA . GLY A 1 103 ? -11.547 -4.129 -0.371 1 97.88 103 GLY A CA 1
ATOM 757 C C . GLY A 1 103 ? -13.023 -4.285 -0.063 1 97.88 103 GLY A C 1
ATOM 758 O O . GLY A 1 103 ? -13.875 -4.102 -0.94 1 97.88 103 GLY A O 1
ATOM 759 N N . ARG A 1 104 ? -13.32 -4.723 1.146 1 97.12 104 ARG A N 1
ATOM 760 C CA . ARG A 1 104 ? -14.695 -4.918 1.596 1 97.12 104 ARG A CA 1
ATOM 761 C C . ARG A 1 104 ? -15.203 -3.691 2.342 1 97.12 104 ARG A C 1
ATOM 763 O O . ARG A 1 104 ? -14.555 -3.205 3.268 1 97.12 104 ARG A O 1
ATOM 770 N N . LEU A 1 105 ? -16.312 -3.217 1.892 1 97.62 105 LEU A N 1
ATOM 771 C CA . LEU A 1 105 ? -16.938 -2.059 2.52 1 97.62 105 LEU A CA 1
ATOM 772 C C . LEU A 1 105 ? -18.453 -2.223 2.574 1 97.62 105 LEU A C 1
ATOM 774 O O . LEU A 1 105 ? -19.109 -2.295 1.535 1 97.62 105 LEU A O 1
ATOM 778 N N . ASP A 1 106 ? -19.016 -2.266 3.756 1 96.81 106 ASP A N 1
ATOM 779 C CA . ASP A 1 106 ? -20.453 -2.381 3.922 1 96.81 106 ASP A CA 1
ATOM 780 C C . ASP A 1 106 ? -21.125 -1.007 3.912 1 96.81 106 ASP A C 1
ATOM 782 O O . ASP A 1 106 ? -20.516 -0.011 4.301 1 96.81 106 ASP A O 1
ATOM 786 N N . ASP A 1 107 ? -22.391 -1.064 3.508 1 97.31 107 ASP A N 1
ATOM 787 C CA . ASP A 1 107 ? -23.156 0.169 3.568 1 97.31 107 ASP A CA 1
ATOM 788 C C . ASP A 1 107 ? -23.266 0.688 5 1 97.31 107 ASP A C 1
ATOM 790 O O . ASP A 1 107 ? -23.531 -0.078 5.926 1 97.31 107 ASP A O 1
ATOM 794 N N . GLY A 1 108 ? -22.938 2.027 5.16 1 97.69 108 GLY A N 1
ATOM 795 C CA . GLY A 1 108 ? -23.062 2.672 6.457 1 97.69 108 GLY A CA 1
ATOM 796 C C . GLY A 1 108 ? -21.844 2.479 7.34 1 97.69 108 GLY A C 1
ATOM 797 O O . GLY A 1 108 ? -21.781 3.02 8.445 1 97.69 108 GLY A O 1
ATOM 798 N N . GLU A 1 109 ? -20.922 1.693 6.82 1 97.88 109 GLU A N 1
ATOM 799 C CA . GLU A 1 109 ? -19.734 1.408 7.625 1 97.88 109 GLU A CA 1
ATOM 800 C C . GLU A 1 109 ? -18.969 2.686 7.941 1 97.88 109 GLU A C 1
ATOM 802 O O . GLU A 1 109 ? -18.797 3.545 7.074 1 97.88 109 GLU A O 1
ATOM 807 N N . GLU A 1 110 ? -18.562 2.854 9.18 1 98.06 110 GLU A N 1
ATOM 808 C CA . GLU A 1 110 ? -17.734 3.988 9.578 1 98.06 110 GLU A CA 1
ATOM 809 C C . GLU A 1 110 ? -16.266 3.756 9.219 1 98.06 110 GLU A C 1
ATOM 811 O O . GLU A 1 110 ? -15.68 2.736 9.594 1 98.06 110 GLU A O 1
ATOM 816 N N . VAL A 1 111 ? -15.727 4.715 8.547 1 98.81 111 VAL A N 1
ATOM 817 C CA . VAL A 1 111 ? -14.367 4.59 8.031 1 98.81 111 VAL A CA 1
ATOM 818 C C . VAL A 1 111 ? -13.539 5.797 8.469 1 98.81 111 VAL A C 1
ATOM 820 O O . VAL A 1 111 ? -14.031 6.926 8.477 1 98.81 111 VAL A O 1
ATOM 823 N N . VAL A 1 112 ? -12.344 5.566 8.859 1 98.94 112 VAL A N 1
ATOM 824 C CA . VAL A 1 112 ? -11.367 6.613 9.148 1 98.94 112 VAL A CA 1
ATOM 825 C C . VAL A 1 112 ? -10.328 6.672 8.031 1 98.94 112 VAL A C 1
ATOM 827 O O . VAL A 1 112 ? -9.664 5.672 7.742 1 98.94 112 VAL A O 1
ATOM 830 N N . VAL A 1 113 ? -10.156 7.816 7.41 1 98.94 113 VAL A N 1
ATOM 831 C CA . VAL A 1 113 ? -9.188 8 6.328 1 98.94 113 VAL A CA 1
ATOM 832 C C . VAL A 1 113 ? -7.793 8.203 6.906 1 98.94 113 VAL A C 1
ATOM 834 O O . VAL A 1 113 ? -7.625 8.938 7.887 1 98.94 113 VAL A O 1
ATOM 837 N N . VAL A 1 114 ? -6.828 7.539 6.355 1 98.94 114 VAL A N 1
ATOM 838 C CA . VAL A 1 114 ? -5.438 7.789 6.727 1 98.94 114 VAL A CA 1
ATOM 839 C C . VAL A 1 114 ? -4.66 8.297 5.512 1 98.94 114 VAL A C 1
ATOM 841 O O . VAL A 1 114 ? -4.848 7.797 4.398 1 98.94 114 VAL A O 1
ATOM 844 N N . GLU A 1 115 ? -3.838 9.242 5.719 1 98.44 115 GLU A N 1
ATOM 845 C CA . GLU A 1 115 ? -3.053 9.883 4.668 1 98.44 115 GLU A CA 1
ATOM 846 C C . GLU A 1 115 ? -1.688 10.32 5.188 1 98.44 115 GLU A C 1
ATOM 848 O O . GLU A 1 115 ? -1.486 10.43 6.398 1 98.44 115 GLU A O 1
ATOM 853 N N . ASP A 1 116 ? -0.785 10.547 4.305 1 98.56 116 ASP A N 1
ATOM 854 C CA . ASP A 1 116 ? 0.603 10.82 4.664 1 98.56 116 ASP A CA 1
ATOM 855 C C . ASP A 1 116 ? 0.794 12.297 5.023 1 98.56 116 ASP A C 1
ATOM 857 O O . ASP A 1 116 ? 0.917 12.641 6.199 1 98.56 116 ASP A O 1
ATOM 861 N N . ILE A 1 117 ? 0.646 13.164 4.008 1 98.19 117 ILE A N 1
ATOM 862 C CA . ILE A 1 117 ? 0.895 14.586 4.191 1 98.19 117 ILE A CA 1
ATOM 863 C C . ILE A 1 117 ? -0.323 15.391 3.736 1 98.19 117 ILE A C 1
ATOM 865 O O . ILE A 1 117 ? -0.846 15.164 2.643 1 98.19 117 ILE A O 1
ATOM 869 N N . ALA A 1 118 ? -0.784 16.234 4.602 1 97.38 118 ALA A N 1
ATOM 870 C CA . ALA A 1 118 ? -1.853 17.156 4.215 1 97.38 118 ALA A CA 1
ATOM 871 C C . ALA A 1 118 ? -1.314 18.578 4.016 1 97.38 118 ALA A C 1
ATOM 873 O O . ALA A 1 118 ? -0.727 19.156 4.93 1 97.38 118 ALA A O 1
ATOM 874 N N . THR A 1 119 ? -1.416 19.047 2.824 1 94.5 119 THR A N 1
ATOM 875 C CA . THR A 1 119 ? -1.184 20.453 2.537 1 94.5 119 THR A CA 1
ATOM 876 C C . THR A 1 119 ? -2.504 21.219 2.443 1 94.5 119 THR A C 1
ATOM 878 O O . THR A 1 119 ? -3.014 21.719 3.449 1 94.5 119 THR A O 1
ATOM 881 N N . THR A 1 120 ? -3.229 21.047 1.349 1 94.69 120 THR A N 1
ATOM 882 C CA . THR A 1 120 ? -4.547 21.656 1.21 1 94.69 120 THR A CA 1
ATOM 883 C C . THR A 1 120 ? -5.629 20.75 1.764 1 94.69 120 THR A C 1
ATOM 885 O O . THR A 1 120 ? -6.73 21.203 2.09 1 94.69 120 THR A O 1
ATOM 888 N N . GLY A 1 121 ? -5.34 19.5 1.738 1 96.44 121 GLY A N 1
ATOM 889 C CA . GLY A 1 121 ? -6.305 18.531 2.209 1 96.44 121 GLY A CA 1
ATOM 890 C C . GLY A 1 121 ? -7.172 17.953 1.099 1 96.44 121 GLY A C 1
ATOM 891 O O . GLY A 1 121 ? -8.016 17.094 1.342 1 96.44 121 GLY A O 1
ATOM 892 N N . GLN A 1 122 ? -6.93 18.328 -0.11 1 96.5 122 GLN A N 1
ATOM 893 C CA . GLN A 1 122 ? -7.809 17.953 -1.218 1 96.5 122 GLN A CA 1
ATOM 894 C C . GLN A 1 122 ? -7.789 16.453 -1.466 1 96.5 122 GLN A C 1
ATOM 896 O O . GLN A 1 122 ? -8.82 15.859 -1.764 1 96.5 122 GLN A O 1
ATOM 901 N N . SER A 1 123 ? -6.625 15.852 -1.373 1 96 123 SER A N 1
ATOM 902 C CA . SER A 1 123 ? -6.539 14.406 -1.571 1 96 123 SER A CA 1
ATOM 903 C C . SER A 1 123 ? -7.414 13.664 -0.571 1 96 123 SER A C 1
ATOM 905 O O . SER A 1 123 ? -8.125 12.719 -0.937 1 96 123 SER A O 1
ATOM 907 N N . ALA A 1 124 ? -7.406 14.055 0.661 1 97.75 124 ALA A N 1
ATOM 908 C CA . ALA A 1 124 ? -8.234 13.43 1.689 1 97.75 124 ALA A CA 1
ATOM 909 C C . ALA A 1 124 ? -9.711 13.68 1.425 1 97.75 124 ALA A C 1
ATOM 911 O O . ALA A 1 124 ? -10.539 12.773 1.575 1 97.75 124 ALA A O 1
ATOM 912 N N . VAL A 1 125 ? -10.062 14.852 1.021 1 97.94 125 VAL A N 1
ATOM 913 C CA . VAL A 1 125 ? -11.453 15.188 0.726 1 97.94 125 VAL A CA 1
ATOM 914 C C . VAL A 1 125 ? -11.953 14.32 -0.426 1 97.94 125 VAL A C 1
ATOM 916 O O . VAL A 1 125 ? -13.07 13.789 -0.374 1 97.94 125 VAL A O 1
ATOM 919 N N . ASP A 1 126 ? -11.133 14.195 -1.438 1 96.94 126 ASP A N 1
ATOM 920 C CA . ASP A 1 126 ? -11.492 13.344 -2.564 1 96.94 126 ASP A CA 1
ATOM 921 C C . ASP A 1 126 ? -11.773 11.914 -2.105 1 96.94 126 ASP A C 1
ATOM 923 O O . ASP A 1 126 ? -12.719 11.273 -2.574 1 96.94 126 ASP A O 1
ATOM 927 N N . ALA A 1 127 ? -10.953 11.414 -1.247 1 97.81 127 ALA A N 1
ATOM 928 C CA . ALA A 1 127 ? -11.141 10.07 -0.708 1 97.81 127 ALA A CA 1
ATOM 929 C C . ALA A 1 127 ? -12.43 9.984 0.105 1 97.81 127 ALA A C 1
ATOM 931 O O . ALA A 1 127 ? -13.18 9.016 -0.014 1 97.81 127 ALA A O 1
ATOM 932 N N . VAL A 1 128 ? -12.672 10.977 0.928 1 98.31 128 VAL A N 1
ATOM 933 C CA . VAL A 1 128 ? -13.891 11.039 1.733 1 98.31 128 VAL A CA 1
ATOM 934 C C . VAL A 1 128 ? -15.117 10.953 0.826 1 98.31 128 VAL A C 1
ATOM 936 O O . VAL A 1 128 ? -16.031 10.156 1.068 1 98.31 128 VAL A O 1
ATOM 939 N N . ASP A 1 129 ? -15.086 11.719 -0.203 1 97.31 129 ASP A N 1
ATOM 940 C CA . ASP A 1 129 ? -16.219 11.75 -1.132 1 97.31 129 ASP A CA 1
ATOM 941 C C . ASP A 1 129 ? -16.406 10.391 -1.802 1 97.31 129 ASP A C 1
ATOM 943 O O . ASP A 1 129 ? -17.531 9.898 -1.919 1 97.31 129 ASP A O 1
ATOM 947 N N . ALA A 1 130 ? -15.344 9.812 -2.242 1 96.81 130 ALA A N 1
ATOM 948 C CA . ALA A 1 130 ? -15.414 8.492 -2.873 1 96.81 130 ALA A CA 1
ATOM 949 C C . ALA A 1 130 ? -16 7.457 -1.92 1 96.81 130 ALA A C 1
ATOM 951 O O . ALA A 1 130 ? -16.828 6.633 -2.322 1 96.81 130 ALA A O 1
ATOM 952 N N . LEU A 1 131 ? -15.57 7.477 -0.679 1 98.25 131 LEU A N 1
ATOM 953 C CA . LEU A 1 131 ? -16.047 6.539 0.333 1 98.25 131 LEU A CA 1
ATOM 954 C C . LEU A 1 131 ? -17.531 6.75 0.618 1 98.25 131 LEU A C 1
ATOM 956 O O . LEU A 1 131 ? -18.297 5.785 0.712 1 98.25 131 LEU A O 1
ATOM 960 N N . ARG A 1 132 ? -17.891 7.984 0.736 1 98 132 ARG A N 1
ATOM 961 C CA . ARG A 1 132 ? -19.297 8.289 0.999 1 98 132 ARG A CA 1
ATOM 962 C C . ARG A 1 132 ? -20.172 7.918 -0.194 1 98 132 ARG A C 1
ATOM 964 O O . ARG A 1 132 ? -21.281 7.418 -0.022 1 98 132 ARG A O 1
ATOM 971 N N . ASP A 1 133 ? -19.672 8.125 -1.421 1 96 133 ASP A N 1
ATOM 972 C CA . ASP A 1 133 ? -20.359 7.684 -2.627 1 96 133 ASP A CA 1
ATOM 973 C C . ASP A 1 133 ? -20.562 6.168 -2.627 1 96 133 ASP A C 1
ATOM 975 O O . ASP A 1 133 ? -21.531 5.66 -3.18 1 96 133 ASP A O 1
ATOM 979 N N . ALA A 1 134 ? -19.641 5.504 -2.01 1 96.12 134 ALA A N 1
ATOM 980 C CA . ALA A 1 134 ? -19.703 4.047 -1.935 1 96.12 134 ALA A CA 1
ATOM 981 C C . ALA A 1 134 ? -20.578 3.594 -0.77 1 96.12 134 ALA A C 1
ATOM 983 O O . ALA A 1 134 ? -20.75 2.393 -0.54 1 96.12 134 ALA A O 1
ATOM 984 N N . GLY A 1 135 ? -21.031 4.52 0.063 1 97.44 135 GLY A N 1
ATOM 985 C CA . GLY A 1 135 ? -22.016 4.199 1.085 1 97.44 135 GLY A CA 1
ATOM 986 C C . GLY A 1 135 ? -21.453 4.266 2.494 1 97.44 135 GLY A C 1
ATOM 987 O O . GLY A 1 135 ? -22.172 4.008 3.465 1 97.44 135 GLY A O 1
ATOM 988 N N . ALA A 1 136 ? -20.25 4.641 2.65 1 98.25 136 ALA A N 1
ATOM 989 C CA . ALA A 1 136 ? -19.594 4.68 3.961 1 98.25 136 ALA A CA 1
ATOM 990 C C . ALA A 1 136 ? -19.953 5.969 4.703 1 98.25 136 ALA A C 1
ATOM 992 O O . ALA A 1 136 ? -20.375 6.945 4.094 1 98.25 136 ALA A O 1
ATOM 993 N N . THR A 1 137 ? -19.797 5.898 5.992 1 98.44 137 THR A N 1
ATOM 994 C CA . THR A 1 137 ? -19.766 7.086 6.84 1 98.44 137 THR A CA 1
ATOM 995 C C . THR A 1 137 ? -18.328 7.469 7.176 1 98.44 137 THR A C 1
ATOM 997 O O . THR A 1 137 ? -17.562 6.645 7.691 1 98.44 137 THR A O 1
ATOM 1000 N N . VAL A 1 138 ? -17.984 8.695 6.844 1 98.81 138 VAL A N 1
ATOM 1001 C CA . VAL A 1 138 ? -16.609 9.156 7.074 1 98.81 138 VAL A CA 1
ATOM 1002 C C . VAL A 1 138 ? -16.641 10.484 7.828 1 98.81 138 VAL A C 1
ATOM 1004 O O . VAL A 1 138 ? -17.109 11.492 7.301 1 98.81 138 VAL A O 1
ATOM 1007 N N . ASN A 1 139 ? -16.031 10.492 9.039 1 98.62 139 ASN A N 1
ATOM 1008 C CA . ASN A 1 139 ? -16.062 11.711 9.844 1 98.62 139 ASN A CA 1
ATOM 1009 C C . ASN A 1 139 ? -14.688 12.062 10.391 1 98.62 139 ASN A C 1
ATOM 1011 O O . ASN A 1 139 ? -14.523 13.102 11.031 1 98.62 139 ASN A O 1
ATOM 1015 N N . ARG A 1 140 ? -13.703 11.227 10.141 1 98.88 140 ARG A N 1
ATOM 1016 C CA . ARG A 1 140 ? -12.367 11.461 10.688 1 98.88 140 ARG A CA 1
ATOM 1017 C C . ARG A 1 140 ? -11.297 11.148 9.648 1 98.88 140 ARG A C 1
ATOM 1019 O O . ARG A 1 140 ? -11.469 10.266 8.812 1 98.88 140 ARG A O 1
ATOM 1026 N N . ALA A 1 141 ? -10.258 11.867 9.734 1 98.94 141 ALA A N 1
ATOM 1027 C CA . ALA A 1 141 ? -9.031 11.617 8.969 1 98.94 141 ALA A CA 1
ATOM 1028 C C . ALA A 1 141 ? -7.801 11.727 9.859 1 98.94 141 ALA A C 1
ATOM 1030 O O . ALA A 1 141 ? -7.699 12.641 10.688 1 98.94 141 ALA A O 1
ATOM 1031 N N . LEU A 1 142 ? -6.934 10.797 9.742 1 98.94 142 LEU A N 1
ATOM 1032 C CA . LEU A 1 142 ? -5.648 10.789 10.438 1 98.94 142 LEU A CA 1
ATOM 1033 C C . LEU A 1 142 ? -4.504 11.039 9.461 1 98.94 142 LEU A C 1
ATOM 1035 O O . LEU A 1 142 ? -4.371 10.328 8.461 1 98.94 142 LEU A O 1
ATOM 1039 N N . ILE A 1 143 ? -3.719 12 9.805 1 98.88 143 ILE A N 1
ATOM 1040 C CA . ILE A 1 143 ? -2.65 12.461 8.93 1 98.88 143 ILE A CA 1
ATOM 1041 C C . ILE A 1 143 ? -1.303 12.312 9.633 1 98.88 143 ILE A C 1
ATOM 1043 O O . ILE A 1 143 ? -1.187 12.578 10.828 1 98.88 143 ILE A O 1
ATOM 1047 N N . VAL A 1 144 ? -0.297 11.891 8.875 1 98.88 144 VAL A N 1
ATOM 1048 C CA . VAL A 1 144 ? 1.022 11.797 9.492 1 98.88 144 VAL A CA 1
ATOM 1049 C C . VAL A 1 144 ? 1.588 13.195 9.719 1 98.88 144 VAL A C 1
ATOM 1051 O O . VAL A 1 144 ? 1.917 13.57 10.844 1 98.88 144 VAL A O 1
ATOM 1054 N N . VAL A 1 145 ? 1.639 14 8.609 1 98.81 145 VAL A N 1
ATOM 1055 C CA . VAL A 1 145 ? 2.205 15.344 8.703 1 98.81 145 VAL A CA 1
ATOM 1056 C C . VAL A 1 145 ? 1.196 16.375 8.195 1 98.81 145 VAL A C 1
ATOM 1058 O O . VAL A 1 145 ? 0.777 16.312 7.035 1 98.81 145 VAL A O 1
ATOM 1061 N N . ASP A 1 146 ? 0.831 17.25 9.016 1 98.5 146 ASP A N 1
ATOM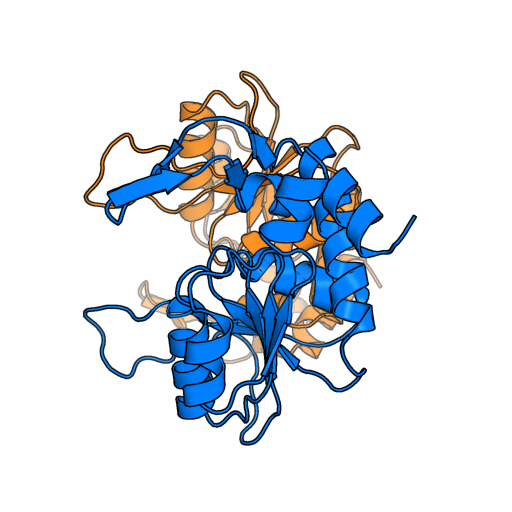 1062 C CA . ASP A 1 146 ? 0.045 18.422 8.633 1 98.5 146 ASP A CA 1
ATOM 1063 C C . ASP A 1 146 ? 0.95 19.609 8.312 1 98.5 146 ASP A C 1
ATOM 1065 O O . ASP A 1 146 ? 1.619 20.141 9.195 1 98.5 146 ASP A O 1
ATOM 1069 N N . ARG A 1 147 ? 0.901 20.047 7.07 1 96.56 147 ARG A N 1
ATOM 1070 C CA . ARG A 1 147 ? 1.733 21.156 6.652 1 96.56 147 ARG A CA 1
ATOM 1071 C C . ARG A 1 147 ? 1.181 22.484 7.184 1 96.56 147 ARG A C 1
ATOM 1073 O O . ARG A 1 147 ? 1.837 23.516 7.086 1 96.56 147 ARG A O 1
ATOM 1080 N N . GLU A 1 148 ? 0.002 22.422 7.746 1 97.06 148 GLU A N 1
ATOM 1081 C CA . GLU A 1 148 ? -0.669 23.594 8.312 1 97.06 148 GLU A CA 1
ATOM 1082 C C . GLU A 1 148 ? -0.91 24.656 7.246 1 97.06 148 GLU A C 1
ATOM 1084 O O . GLU A 1 148 ? -0.627 25.828 7.469 1 97.06 148 GLU A O 1
ATOM 1089 N N . GLU A 1 149 ? -1.424 24.156 6.086 1 94.88 149 GLU A N 1
ATOM 1090 C CA . GLU A 1 149 ? -1.688 25.047 4.953 1 94.88 149 GLU A CA 1
ATOM 1091 C C . GLU A 1 149 ? -3.137 24.922 4.488 1 94.88 149 GLU A C 1
ATOM 1093 O O . GLU A 1 149 ? -3.416 25.016 3.289 1 94.88 149 GLU A O 1
ATOM 1098 N N . GLY A 1 150 ? -4.043 24.625 5.453 1 97 150 GLY A N 1
ATOM 1099 C CA . GLY A 1 150 ? -5.461 24.719 5.141 1 97 150 GLY A CA 1
ATOM 1100 C C . GLY A 1 150 ? -6.152 23.359 5.137 1 97 150 GLY A C 1
ATOM 1101 O O . GLY A 1 150 ? -7.375 23.297 4.992 1 97 150 GLY A O 1
ATOM 1102 N N . GLY A 1 151 ? -5.371 22.297 5.301 1 97.81 151 GLY A N 1
ATOM 1103 C CA . GLY A 1 151 ? -5.941 20.953 5.234 1 97.81 151 GLY A CA 1
ATOM 1104 C C . GLY A 1 151 ? -7.004 20.703 6.289 1 97.81 151 GLY A C 1
ATOM 1105 O O . GLY A 1 151 ? -8.062 20.141 5.992 1 97.81 151 GLY A O 1
ATOM 1106 N N . ARG A 1 152 ? -6.766 21.156 7.488 1 98.44 152 ARG A N 1
ATOM 1107 C CA . ARG A 1 152 ? -7.715 20.969 8.578 1 98.44 152 ARG A CA 1
ATOM 1108 C C . ARG A 1 152 ? -9.023 21.703 8.297 1 98.44 152 ARG A C 1
ATOM 1110 O O . ARG A 1 152 ? -10.102 21.141 8.492 1 98.44 152 ARG A O 1
ATOM 1117 N N . GLU A 1 153 ? -8.938 22.891 7.824 1 98.62 153 GLU A N 1
ATOM 1118 C CA . GLU A 1 153 ? -10.109 23.703 7.531 1 98.62 153 GLU A CA 1
ATOM 1119 C C . GLU A 1 153 ? -10.938 23.094 6.406 1 98.62 153 GLU A C 1
ATOM 1121 O O . GLU A 1 153 ? -12.164 23 6.508 1 98.62 153 GLU A O 1
ATOM 1126 N N . LEU A 1 154 ? -10.242 22.672 5.359 1 98.62 154 LEU A N 1
ATOM 1127 C CA . LEU A 1 154 ? -10.969 22.109 4.23 1 98.62 154 LEU A CA 1
ATOM 1128 C C . LEU A 1 154 ? -11.703 20.828 4.652 1 98.62 154 LEU A C 1
ATOM 1130 O O . LEU A 1 154 ? -12.867 20.641 4.293 1 98.62 154 LEU A O 1
ATOM 1134 N N . LEU A 1 155 ? -11.039 19.953 5.379 1 98.81 155 LEU A N 1
ATOM 1135 C CA . LEU A 1 155 ? -11.68 18.719 5.836 1 98.81 155 LEU A CA 1
ATOM 1136 C C . LEU A 1 155 ? -12.859 19.031 6.742 1 98.81 155 LEU A C 1
ATOM 1138 O O . LEU A 1 155 ? -13.906 18.391 6.648 1 98.81 155 LEU A O 1
ATOM 1142 N N . ALA A 1 156 ? -12.719 20.047 7.59 1 98.81 156 ALA A N 1
ATOM 1143 C CA . ALA A 1 156 ? -13.812 20.453 8.469 1 98.81 156 ALA A CA 1
ATOM 1144 C C . ALA A 1 156 ? -15.016 20.922 7.66 1 98.81 156 ALA A C 1
ATOM 1146 O O . ALA A 1 156 ? -16.156 20.625 8.016 1 98.81 156 ALA A O 1
ATOM 1147 N N . GLU A 1 157 ? -14.758 21.656 6.625 1 98.75 157 GLU A N 1
ATOM 1148 C CA . GLU A 1 157 ? -15.828 22.109 5.742 1 98.75 157 GLU A CA 1
ATOM 1149 C C . GLU A 1 157 ? -16.594 20.938 5.145 1 98.75 157 GLU A C 1
ATOM 1151 O O . GLU A 1 157 ? -17.766 21.094 4.766 1 98.75 157 GLU A O 1
ATOM 1156 N N . HIS A 1 158 ? -15.977 19.859 5.082 1 98.62 158 HIS A N 1
ATOM 1157 C CA . HIS A 1 158 ? -16.609 18.672 4.539 1 98.62 158 HIS A CA 1
ATOM 1158 C C . HIS A 1 158 ? -17.078 17.734 5.652 1 98.62 158 HIS A C 1
ATOM 1160 O O . HIS A 1 158 ? -17.328 16.562 5.414 1 98.62 158 HIS A O 1
ATOM 1166 N N . GLY A 1 159 ? -17.062 18.25 6.855 1 98.75 159 GLY A N 1
ATOM 1167 C CA . GLY A 1 159 ? -17.594 17.484 7.977 1 98.75 159 GLY A CA 1
ATOM 1168 C C . GLY A 1 159 ? -16.641 16.422 8.477 1 98.75 159 GLY A C 1
ATOM 1169 O O . GLY A 1 159 ? -17.078 15.406 9.031 1 98.75 159 GLY A O 1
ATOM 1170 N N . VAL A 1 160 ? -15.352 16.594 8.266 1 98.88 160 VAL A N 1
ATOM 1171 C CA . VAL A 1 160 ? -14.367 15.602 8.656 1 98.88 160 VAL A CA 1
ATOM 1172 C C . VAL A 1 160 ? -13.383 16.203 9.664 1 98.88 160 VAL A C 1
ATOM 1174 O O . VAL A 1 160 ? -12.781 17.25 9.391 1 98.88 160 VAL A O 1
ATOM 1177 N N . GLU A 1 161 ? -13.266 15.57 10.836 1 98.88 161 GLU A N 1
ATOM 1178 C CA . GLU A 1 161 ? -12.266 15.969 11.82 1 98.88 161 GLU A CA 1
ATOM 1179 C C . GLU A 1 161 ? -10.891 15.422 11.461 1 98.88 161 GLU A C 1
ATOM 1181 O O . GLU A 1 161 ? -10.734 14.219 11.25 1 98.88 161 GLU A O 1
ATOM 1186 N N . MET A 1 162 ? -9.945 16.297 11.422 1 98.81 162 MET A N 1
ATOM 1187 C CA . MET A 1 162 ? -8.586 15.898 11.078 1 98.81 162 MET A CA 1
ATOM 1188 C C . MET A 1 162 ? -7.691 15.883 12.312 1 98.81 162 MET A C 1
ATOM 1190 O O . MET A 1 162 ? -7.711 16.828 13.109 1 98.81 162 MET A O 1
ATOM 1194 N N . ALA A 1 163 ? -6.965 14.844 12.508 1 98.75 163 ALA A N 1
ATOM 1195 C CA . ALA A 1 163 ? -5.891 14.766 13.492 1 98.75 163 ALA A CA 1
ATOM 1196 C C . ALA A 1 163 ? -4.562 14.414 12.828 1 98.75 163 ALA A C 1
ATOM 1198 O O . ALA A 1 163 ? -4.516 13.57 11.938 1 98.75 163 ALA A O 1
ATOM 1199 N N . ALA A 1 164 ? -3.545 15.086 13.211 1 98.81 164 ALA A N 1
ATOM 1200 C CA . ALA A 1 164 ? -2.211 14.844 12.664 1 98.81 164 ALA A CA 1
ATOM 1201 C C . ALA A 1 164 ? -1.256 14.352 13.742 1 98.81 164 ALA A C 1
ATOM 1203 O O . ALA A 1 164 ? -1.353 14.766 14.898 1 98.81 164 ALA A O 1
ATOM 1204 N N . LEU A 1 165 ? -0.342 13.5 13.359 1 98.81 165 LEU A N 1
ATOM 1205 C CA . LEU A 1 165 ? 0.677 13.031 14.289 1 98.81 165 LEU A CA 1
ATOM 1206 C C . LEU A 1 165 ? 1.73 14.109 14.531 1 98.81 165 LEU A C 1
ATOM 1208 O O . LEU A 1 165 ? 2.207 14.273 15.656 1 98.81 165 LEU A O 1
ATOM 1212 N N . VAL A 1 166 ? 2.158 14.758 13.445 1 98.69 166 VAL A N 1
ATOM 1213 C CA . VAL A 1 166 ? 3.186 15.797 13.453 1 98.69 166 VAL A CA 1
ATOM 1214 C C . VAL A 1 166 ? 2.719 17 12.625 1 98.69 166 VAL A C 1
ATOM 1216 O O . VAL A 1 166 ? 2.135 16.828 11.555 1 98.69 166 VAL A O 1
ATOM 1219 N N . THR A 1 167 ? 2.961 18.188 13.094 1 98.31 167 THR A N 1
ATOM 1220 C CA . THR A 1 167 ? 2.641 19.391 12.344 1 98.31 167 THR A CA 1
ATOM 1221 C C . THR A 1 167 ? 3.91 20.062 11.836 1 98.31 167 THR A C 1
ATOM 1223 O O . THR A 1 167 ? 5.012 19.75 12.289 1 98.31 167 THR A O 1
ATOM 1226 N N . ALA A 1 168 ? 3.717 20.953 10.836 1 96.81 168 ALA A N 1
ATOM 1227 C CA . ALA A 1 168 ? 4.828 21.781 10.359 1 96.81 168 ALA A CA 1
ATOM 1228 C C . ALA A 1 168 ? 5.508 22.5 11.516 1 96.81 168 ALA A C 1
ATOM 1230 O O . ALA A 1 168 ? 6.738 22.594 11.562 1 96.81 168 ALA A O 1
ATOM 1231 N N . SER A 1 169 ? 4.746 23.031 12.422 1 97.12 169 SER A N 1
ATOM 1232 C CA . SER A 1 169 ? 5.277 23.734 13.586 1 97.12 169 SER A CA 1
ATOM 1233 C C . SER A 1 169 ? 6.133 22.812 14.445 1 97.12 169 SER A C 1
ATOM 1235 O O . SER A 1 169 ? 7.18 23.219 14.953 1 97.12 169 SER A O 1
ATOM 1237 N N . ASP A 1 170 ? 5.656 21.547 14.68 1 97.25 170 ASP A N 1
ATOM 1238 C CA . ASP A 1 170 ? 6.441 20.562 15.414 1 97.25 170 ASP A CA 1
ATOM 1239 C C . ASP A 1 170 ? 7.801 20.344 14.758 1 97.25 170 ASP A C 1
ATOM 1241 O O . ASP A 1 170 ? 8.82 20.234 15.445 1 97.25 170 ASP A O 1
ATOM 1245 N N . LEU A 1 171 ? 7.801 20.203 13.367 1 96 171 LEU A N 1
ATOM 1246 C CA . LEU A 1 171 ? 9.031 19.953 12.617 1 96 171 LEU A CA 1
ATOM 1247 C C . LEU A 1 171 ? 9.992 21.125 12.742 1 96 171 LEU A C 1
ATOM 1249 O O . LEU A 1 171 ? 11.188 20.938 12.977 1 96 171 LEU A O 1
ATOM 1253 N N . LEU A 1 172 ? 9.484 22.344 12.648 1 94.31 172 LEU A N 1
ATOM 1254 C CA . LEU A 1 172 ? 10.312 23.547 12.648 1 94.31 172 LEU A CA 1
ATOM 1255 C C . LEU A 1 172 ? 10.883 23.797 14.039 1 94.31 172 LEU A C 1
ATOM 1257 O O . LEU A 1 172 ? 11.992 24.312 14.18 1 94.31 172 LEU A O 1
ATOM 1261 N N . ASP A 1 173 ? 10.18 23.422 15.062 1 92 173 ASP A N 1
ATOM 1262 C CA . ASP A 1 173 ? 10.656 23.562 16.438 1 92 173 ASP A CA 1
ATOM 1263 C C . ASP A 1 173 ? 11.789 22.578 16.734 1 92 173 ASP A C 1
ATOM 1265 O O . ASP A 1 173 ? 12.594 22.797 17.641 1 92 173 ASP A O 1
ATOM 1269 N N . ALA A 1 174 ? 11.719 21.484 16.016 1 81.81 174 ALA A N 1
ATOM 1270 C CA . ALA A 1 174 ? 12.695 20.422 16.25 1 81.81 174 ALA A CA 1
ATOM 1271 C C . ALA A 1 174 ? 13.945 20.625 15.414 1 81.81 174 ALA A C 1
ATOM 1273 O O . ALA A 1 174 ? 14.891 19.844 15.484 1 81.81 174 ALA A O 1
ATOM 1274 N N . GLU A 1 175 ? 13.922 21.594 14.578 1 79.31 175 GLU A N 1
ATOM 1275 C CA . GLU A 1 175 ? 15.109 21.859 13.773 1 79.31 175 GLU A CA 1
ATOM 1276 C C . GLU A 1 175 ? 16.344 22.047 14.656 1 79.31 175 GLU A C 1
ATOM 1278 O O . GLU A 1 175 ? 16.266 22.672 15.719 1 79.31 175 GLU A O 1
ATOM 1283 N N . MET B 1 1 ? -1.71 -29.766 9.25 1 74.5 1 MET B N 1
ATOM 1284 C CA . MET B 1 1 ? -1.976 -28.875 8.117 1 74.5 1 MET B CA 1
ATOM 1285 C C . MET B 1 1 ? -0.713 -28.125 7.707 1 74.5 1 MET B C 1
ATOM 1287 O O . MET B 1 1 ? 0.072 -27.703 8.555 1 74.5 1 MET B O 1
ATOM 1291 N N . SER B 1 2 ? -0.464 -28.188 6.387 1 90.5 2 SER B N 1
ATOM 1292 C CA . SER B 1 2 ? 0.735 -27.547 5.859 1 90.5 2 SER B CA 1
ATOM 1293 C C . SER B 1 2 ? 0.601 -26.031 5.879 1 90.5 2 SER B C 1
ATOM 1295 O O . SER B 1 2 ? -0.49 -25.5 6.102 1 90.5 2 SER B O 1
ATOM 1297 N N . ALA B 1 3 ? 1.695 -25.422 5.828 1 92 3 ALA B N 1
ATOM 1298 C CA . ALA B 1 3 ? 1.699 -23.953 5.734 1 92 3 ALA B CA 1
ATOM 1299 C C . ALA B 1 3 ? 0.832 -23.484 4.57 1 92 3 ALA B C 1
ATOM 1301 O O . ALA B 1 3 ? 0.132 -22.469 4.684 1 92 3 ALA B O 1
ATOM 1302 N N . THR B 1 4 ? 0.842 -24.203 3.562 1 95.56 4 THR B N 1
ATOM 1303 C CA . THR B 1 4 ? 0.039 -23.859 2.393 1 95.56 4 THR B CA 1
ATOM 1304 C C . THR B 1 4 ? -1.449 -24 2.701 1 95.56 4 THR B C 1
ATOM 1306 O O . THR B 1 4 ? -2.244 -23.125 2.34 1 95.56 4 THR B O 1
ATOM 1309 N N . ASP B 1 5 ? -1.802 -25.016 3.402 1 95.56 5 ASP B N 1
ATOM 1310 C CA . ASP B 1 5 ? -3.197 -25.219 3.779 1 95.56 5 ASP B CA 1
ATOM 1311 C C . ASP B 1 5 ? -3.703 -24.062 4.648 1 95.56 5 ASP B C 1
ATOM 1313 O O . ASP B 1 5 ? -4.844 -23.625 4.5 1 95.56 5 ASP B O 1
ATOM 1317 N N . ASP B 1 6 ? -2.887 -23.703 5.539 1 96.94 6 ASP B N 1
ATOM 1318 C CA . ASP B 1 6 ? -3.246 -22.594 6.422 1 96.94 6 ASP B CA 1
ATOM 1319 C C . ASP B 1 6 ? -3.492 -21.312 5.629 1 96.94 6 ASP B C 1
ATOM 1321 O O . ASP B 1 6 ? -4.422 -20.562 5.926 1 96.94 6 ASP B O 1
ATOM 1325 N N . LEU B 1 7 ? -2.662 -21.062 4.633 1 98.12 7 LEU B N 1
ATOM 1326 C CA . LEU B 1 7 ? -2.797 -19.859 3.83 1 98.12 7 LEU B CA 1
ATOM 1327 C C . LEU B 1 7 ? -4.027 -19.938 2.932 1 98.12 7 LEU B C 1
ATOM 1329 O O . LEU B 1 7 ? -4.719 -18.938 2.736 1 98.12 7 LEU B O 1
ATOM 1333 N N . VAL B 1 8 ? -4.262 -21.094 2.373 1 97.06 8 VAL B N 1
ATOM 1334 C CA . VAL B 1 8 ? -5.48 -21.281 1.591 1 97.06 8 VAL B CA 1
ATOM 1335 C C . VAL B 1 8 ? -6.703 -20.984 2.459 1 97.06 8 VAL B C 1
ATOM 1337 O O . VAL B 1 8 ? -7.633 -20.297 2.025 1 97.06 8 VAL B O 1
ATOM 1340 N N . SER B 1 9 ? -6.703 -21.516 3.686 1 97 9 SER B N 1
ATOM 1341 C CA . SER B 1 9 ? -7.797 -21.266 4.621 1 97 9 SER B CA 1
ATOM 1342 C C . SER B 1 9 ? -7.941 -19.781 4.922 1 97 9 SER B C 1
ATOM 1344 O O . SER B 1 9 ? -9.062 -19.266 5.023 1 97 9 SER B O 1
ATOM 1346 N N . ALA B 1 10 ? -6.816 -19.078 5.094 1 97.75 10 ALA B N 1
ATOM 1347 C CA . ALA B 1 10 ? -6.844 -17.641 5.359 1 97.75 10 ALA B CA 1
ATOM 1348 C C . ALA B 1 10 ? -7.449 -16.875 4.188 1 97.75 10 ALA B C 1
ATOM 1350 O O . ALA B 1 10 ? -8.242 -15.953 4.383 1 97.75 10 ALA B O 1
ATOM 1351 N N . LEU B 1 11 ? -7.055 -17.234 2.961 1 98.38 11 LEU B N 1
ATOM 1352 C CA . LEU B 1 11 ? -7.602 -16.609 1.765 1 98.38 11 LEU B CA 1
ATOM 1353 C C . LEU B 1 11 ? -9.109 -16.812 1.683 1 98.38 11 LEU B C 1
ATOM 1355 O O . LEU B 1 11 ? -9.859 -15.891 1.356 1 98.38 11 LEU B O 1
ATOM 1359 N N . ARG B 1 12 ? -9.562 -17.984 1.978 1 96.5 12 ARG B N 1
ATOM 1360 C CA . ARG B 1 12 ? -10.984 -18.312 1.946 1 96.5 12 ARG B CA 1
ATOM 1361 C C . ARG B 1 12 ? -11.742 -17.562 3.039 1 96.5 12 ARG B C 1
ATOM 1363 O O . ARG B 1 12 ? -12.836 -17.047 2.803 1 96.5 12 ARG B O 1
ATOM 1370 N N . ALA B 1 13 ? -11.172 -17.562 4.215 1 96.88 13 ALA B N 1
ATOM 1371 C CA . ALA B 1 13 ? -11.797 -16.859 5.34 1 96.88 13 ALA B CA 1
ATOM 1372 C C . ALA B 1 13 ? -11.977 -15.375 5.035 1 96.88 13 ALA B C 1
ATOM 1374 O O . ALA B 1 13 ? -12.93 -14.75 5.508 1 96.88 13 ALA B O 1
ATOM 1375 N N . ALA B 1 14 ? -11.078 -14.812 4.211 1 97.81 14 ALA B N 1
ATOM 1376 C CA . ALA B 1 14 ? -11.156 -13.414 3.809 1 97.81 14 ALA B CA 1
ATOM 1377 C C . ALA B 1 14 ? -12.086 -13.234 2.613 1 97.81 14 ALA B C 1
ATOM 1379 O O . ALA B 1 14 ? -12.172 -12.148 2.041 1 97.81 14 ALA B O 1
ATOM 1380 N N . ASP B 1 15 ? -12.719 -14.32 2.133 1 97 15 ASP B N 1
ATOM 1381 C CA . ASP B 1 15 ? -13.609 -14.328 0.971 1 97 15 ASP B CA 1
ATOM 1382 C C . ASP B 1 15 ? -12.852 -13.945 -0.298 1 97 15 ASP B C 1
ATOM 1384 O O . ASP B 1 15 ? -13.43 -13.359 -1.216 1 97 15 ASP B O 1
ATOM 1388 N N . ALA B 1 16 ? -11.555 -14.172 -0.28 1 98.19 16 ALA B N 1
ATOM 1389 C CA . ALA B 1 16 ? -10.711 -13.75 -1.396 1 98.19 16 ALA B CA 1
ATOM 1390 C C . ALA B 1 16 ? -10.727 -14.789 -2.514 1 98.19 16 ALA B C 1
ATOM 1392 O O . ALA B 1 16 ? -10.305 -14.508 -3.639 1 98.19 16 ALA B O 1
ATOM 1393 N N . VAL B 1 17 ? -11.141 -15.977 -2.242 1 97.19 17 VAL B N 1
ATOM 1394 C CA . VAL B 1 17 ? -11.211 -17.047 -3.227 1 97.19 17 VAL B CA 1
ATOM 1395 C C . VAL B 1 17 ? -12.664 -17.5 -3.395 1 97.19 17 VAL B C 1
ATOM 1397 O O . VAL B 1 17 ? -13.336 -17.812 -2.412 1 97.19 17 VAL B O 1
ATOM 1400 N N . GLN B 1 18 ? -13.102 -17.422 -4.602 1 93.25 18 GLN B N 1
ATOM 1401 C CA . GLN B 1 18 ? -14.422 -17.938 -4.957 1 93.25 18 GLN B CA 1
ATOM 1402 C C . GLN B 1 18 ? -14.328 -19.047 -5.992 1 93.25 18 GLN B C 1
ATOM 1404 O O . GLN B 1 18 ? -13.492 -18.984 -6.898 1 93.25 18 GLN B O 1
ATOM 1409 N N . PHE B 1 19 ? -15.133 -20.031 -5.828 1 93.69 19 PHE B N 1
ATOM 1410 C CA . PHE B 1 19 ? -15.164 -21.125 -6.793 1 93.69 19 PHE B CA 1
ATOM 1411 C C . PHE B 1 19 ? -16.422 -21.047 -7.648 1 93.69 19 PHE B C 1
ATOM 1413 O O . PHE B 1 19 ? -17.484 -20.656 -7.168 1 93.69 19 PHE B O 1
ATOM 1420 N N . GLY B 1 20 ? -16.281 -21.375 -8.844 1 92.44 20 GLY B N 1
ATOM 1421 C CA . GLY B 1 20 ? -17.312 -21.312 -9.867 1 92.44 20 GLY B CA 1
ATOM 1422 C C . GLY B 1 20 ? -16.75 -21.141 -11.266 1 92.44 20 GLY B C 1
ATOM 1423 O O . GLY B 1 20 ? -15.578 -21.422 -11.508 1 92.44 20 GLY B O 1
ATOM 1424 N N . GLU B 1 21 ? -17.609 -20.891 -12.164 1 93.88 21 GLU B N 1
ATOM 1425 C CA . GLU B 1 21 ? -17.141 -20.609 -13.516 1 93.88 21 GLU B CA 1
ATOM 1426 C C . GLU B 1 21 ? -17.016 -19.109 -13.742 1 93.88 21 GLU B C 1
ATOM 1428 O O . GLU B 1 21 ? -17.984 -18.359 -13.594 1 93.88 21 GLU B O 1
ATOM 1433 N N . PHE B 1 22 ? -15.844 -18.672 -14.094 1 93.94 22 PHE B N 1
ATOM 1434 C CA . PHE B 1 22 ? -15.539 -17.25 -14.305 1 93.94 22 PHE B CA 1
ATOM 1435 C C . PHE B 1 22 ? -14.898 -17.031 -15.664 1 93.94 22 PHE B C 1
ATOM 1437 O O . PHE B 1 22 ? -14.055 -17.812 -16.094 1 93.94 22 PHE B O 1
ATOM 1444 N N . GLU B 1 23 ? -15.297 -15.914 -16.25 1 91.56 23 GLU B N 1
ATOM 1445 C CA . GLU B 1 23 ? -14.688 -15.539 -17.531 1 91.56 23 GLU B CA 1
ATOM 1446 C C . GLU B 1 23 ? -13.359 -14.82 -17.328 1 91.56 23 GLU B C 1
ATOM 1448 O O . GLU B 1 23 ? -13.234 -13.977 -16.422 1 91.56 23 GLU B O 1
ATOM 1453 N N . LEU B 1 24 ? -12.461 -15.242 -18.094 1 83.62 24 LEU B N 1
ATOM 1454 C CA . LEU B 1 24 ? -11.148 -14.602 -18.031 1 83.62 24 LEU B CA 1
ATOM 1455 C C . LEU B 1 24 ? -11.031 -13.508 -19.078 1 83.62 24 LEU B C 1
ATOM 1457 O O . LEU B 1 24 ? -11.672 -13.578 -20.141 1 83.62 24 LEU B O 1
ATOM 1461 N N . SER B 1 25 ? -10.281 -12.414 -18.719 1 76.12 25 SER B N 1
ATOM 1462 C CA . SER B 1 25 ? -10.141 -11.273 -19.625 1 76.12 25 SER B CA 1
ATOM 1463 C C . SER B 1 25 ? -9.461 -11.68 -20.922 1 76.12 25 SER B C 1
ATOM 1465 O O . SER B 1 25 ? -9.711 -11.086 -21.969 1 76.12 25 SER B O 1
ATOM 1467 N N . HIS B 1 26 ? -8.57 -12.609 -20.906 1 76.31 26 HIS B N 1
ATOM 1468 C CA . HIS B 1 26 ? -7.844 -13.047 -22.094 1 76.31 26 HIS B CA 1
ATOM 1469 C C . HIS B 1 26 ? -8.594 -14.156 -22.812 1 76.31 26 HIS B C 1
ATOM 1471 O O . HIS B 1 26 ? -8.055 -14.781 -23.734 1 76.31 26 HIS B O 1
ATOM 1477 N N . GLY B 1 27 ? -9.844 -14.328 -22.484 1 80.31 27 GLY B N 1
ATOM 1478 C CA . GLY B 1 27 ? -10.641 -15.367 -23.094 1 80.31 27 GLY B CA 1
ATOM 1479 C C . GLY B 1 27 ? -10.609 -16.672 -22.328 1 80.31 27 GLY B C 1
ATOM 1480 O O . GLY B 1 27 ? -9.664 -16.953 -21.594 1 80.31 27 GLY B O 1
ATOM 1481 N N . GLY B 1 28 ? -11.594 -17.453 -22.281 1 87.06 28 GLY B N 1
ATOM 1482 C CA . GLY B 1 28 ? -11.703 -18.703 -21.562 1 87.06 28 GLY B CA 1
ATOM 1483 C C . GLY B 1 28 ? -12.359 -18.547 -20.203 1 87.06 28 GLY B C 1
ATOM 1484 O O . GLY B 1 28 ? -12.93 -17.5 -19.906 1 87.06 28 GLY B O 1
ATOM 1485 N N . THR B 1 29 ? -12.359 -19.734 -19.5 1 91.38 29 THR B N 1
ATOM 1486 C CA . THR B 1 29 ? -12.984 -19.703 -18.172 1 91.38 29 THR B CA 1
ATOM 1487 C C . THR B 1 29 ? -12.047 -20.281 -17.125 1 91.38 29 THR B C 1
ATOM 1489 O O . THR B 1 29 ? -11.031 -20.906 -17.453 1 91.38 29 THR B O 1
ATOM 1492 N N . SER B 1 30 ? -12.297 -19.844 -15.945 1 91.44 30 SER B N 1
ATOM 1493 C CA . SER B 1 30 ? -11.633 -20.375 -14.766 1 91.44 30 SER B CA 1
ATOM 1494 C C . SER B 1 30 ? -12.633 -20.938 -13.758 1 91.44 30 SER B C 1
ATOM 1496 O O . SER B 1 30 ? -13.773 -20.453 -13.688 1 91.44 30 SER B O 1
ATOM 1498 N N . GLU B 1 31 ? -12.18 -21.906 -13.031 1 94.5 31 GLU B N 1
ATOM 1499 C CA . GLU B 1 31 ? -13.047 -22.531 -12.031 1 94.5 31 GLU B CA 1
ATOM 1500 C C . GLU B 1 31 ? -12.953 -21.797 -10.695 1 94.5 31 GLU B C 1
ATOM 1502 O O . GLU B 1 31 ? -13.578 -22.203 -9.711 1 94.5 31 GLU B O 1
ATOM 1507 N N . TYR B 1 32 ? -12.102 -20.859 -10.672 1 94.81 32 TYR B N 1
ATOM 1508 C CA . TYR B 1 32 ? -11.945 -20.078 -9.445 1 94.81 32 TYR B CA 1
ATOM 1509 C C . TYR B 1 32 ? -11.617 -18.625 -9.766 1 94.81 32 TYR B C 1
ATOM 1511 O O . TYR B 1 32 ? -11.25 -18.297 -10.898 1 94.81 32 TYR B O 1
ATOM 1519 N N . TYR B 1 33 ? -11.867 -17.812 -8.836 1 95.31 33 TYR B N 1
ATOM 1520 C CA . TYR B 1 33 ? -11.523 -16.391 -8.891 1 95.31 33 TYR B CA 1
ATOM 1521 C C . TYR B 1 33 ? -10.859 -15.945 -7.598 1 95.31 33 TYR B C 1
ATOM 1523 O O . TYR B 1 33 ? -11.25 -16.375 -6.508 1 95.31 33 TYR B O 1
ATOM 1531 N N . VAL B 1 34 ? -9.797 -15.203 -7.75 1 97.19 34 VAL B N 1
ATOM 1532 C CA . VAL B 1 34 ? -9.102 -14.664 -6.586 1 97.19 34 VAL B CA 1
ATOM 1533 C C . VAL B 1 34 ? -9.156 -13.133 -6.625 1 97.19 34 VAL B C 1
ATOM 1535 O O . VAL B 1 34 ? -8.781 -12.516 -7.625 1 97.19 34 VAL B O 1
ATOM 1538 N N . ASP B 1 35 ? -9.625 -12.57 -5.551 1 97 35 ASP B N 1
ATOM 1539 C CA . ASP B 1 35 ? -9.617 -11.117 -5.391 1 97 35 ASP B CA 1
ATOM 1540 C C . ASP B 1 35 ? -8.453 -10.664 -4.504 1 97 35 ASP B C 1
ATOM 1542 O O . ASP B 1 35 ? -8.508 -10.82 -3.281 1 97 35 ASP B O 1
ATOM 1546 N N . LYS B 1 36 ? -7.504 -10.07 -5.102 1 98.12 36 LYS B N 1
ATOM 1547 C CA . LYS B 1 36 ? -6.277 -9.719 -4.395 1 98.12 36 LYS B CA 1
ATOM 1548 C C . LYS B 1 36 ? -6.547 -8.664 -3.32 1 98.12 36 LYS B C 1
ATOM 1550 O O . LYS B 1 36 ? -5.891 -8.648 -2.277 1 98.12 36 LYS B O 1
ATOM 1555 N N . TYR B 1 37 ? -7.465 -7.789 -3.488 1 98 37 TYR B N 1
ATOM 1556 C CA . TYR B 1 37 ? -7.699 -6.715 -2.529 1 98 37 TYR B CA 1
ATOM 1557 C C . TYR B 1 37 ? -8.469 -7.227 -1.317 1 98 37 TYR B C 1
ATOM 1559 O O . TYR B 1 37 ? -8.312 -6.707 -0.21 1 98 37 TYR B O 1
ATOM 1567 N N . LEU B 1 38 ? -9.211 -8.336 -1.497 1 98.38 38 LEU B N 1
ATOM 1568 C CA . LEU B 1 38 ? -9.898 -8.891 -0.342 1 98.38 38 LEU B CA 1
ATOM 1569 C C . LEU B 1 38 ? -8.914 -9.531 0.63 1 98.38 38 LEU B C 1
ATOM 1571 O O . LEU B 1 38 ? -9.039 -9.359 1.845 1 98.38 38 LEU B O 1
ATOM 1575 N N . PHE B 1 39 ? -7.891 -10.188 0.17 1 98.62 39 PHE B N 1
ATOM 1576 C CA . PHE B 1 39 ? -6.969 -10.781 1.131 1 98.62 39 PHE B CA 1
ATOM 1577 C C . PHE B 1 39 ? -5.945 -9.758 1.602 1 98.62 39 PHE B C 1
ATOM 1579 O O . PHE B 1 39 ? -5.453 -9.828 2.729 1 98.62 39 PHE B O 1
ATOM 1586 N N . GLU B 1 40 ? -5.688 -8.734 0.793 1 98.75 40 GLU B N 1
ATOM 1587 C CA . GLU B 1 40 ? -4.699 -7.73 1.169 1 98.75 40 GLU B CA 1
ATOM 1588 C C . GLU B 1 40 ? -5.266 -6.75 2.193 1 98.75 40 GLU B C 1
ATOM 1590 O O . GLU B 1 40 ? -4.516 -6.082 2.904 1 98.75 40 GLU B O 1
ATOM 1595 N N . THR B 1 41 ? -6.59 -6.602 2.211 1 98.75 41 THR B N 1
ATOM 1596 C CA . THR B 1 41 ? -7.184 -5.605 3.098 1 98.75 41 THR B CA 1
ATOM 1597 C C . THR B 1 41 ? -7.828 -6.273 4.309 1 98.75 41 THR B C 1
ATOM 1599 O O . THR B 1 41 ? -8.438 -5.602 5.141 1 98.75 41 THR B O 1
ATOM 1602 N N . ASP B 1 42 ? -7.77 -7.586 4.402 1 98.69 42 ASP B N 1
ATOM 1603 C CA . ASP B 1 42 ? -8.094 -8.32 5.617 1 98.69 42 ASP B CA 1
ATOM 1604 C C . ASP B 1 42 ? -6.879 -8.438 6.531 1 98.69 42 ASP B C 1
ATOM 1606 O O . ASP B 1 42 ? -5.871 -9.039 6.16 1 98.69 42 ASP B O 1
ATOM 1610 N N . PRO B 1 43 ? -7.023 -7.844 7.73 1 98.56 43 PRO B N 1
ATOM 1611 C CA . PRO B 1 43 ? -5.816 -7.746 8.555 1 98.56 43 PRO B CA 1
ATOM 1612 C C . PRO B 1 43 ? -5.266 -9.117 8.961 1 98.56 43 PRO B C 1
ATOM 1614 O O . PRO B 1 43 ? -4.051 -9.289 9.047 1 98.56 43 PRO B O 1
ATOM 1617 N N . GLU B 1 44 ? -6.105 -10.07 9.227 1 98.56 44 GLU B N 1
ATOM 1618 C CA . GLU B 1 44 ? -5.633 -11.398 9.602 1 98.56 44 GLU B CA 1
ATOM 1619 C C . GLU B 1 44 ? -4.957 -12.094 8.422 1 98.56 44 GLU B C 1
ATOM 1621 O 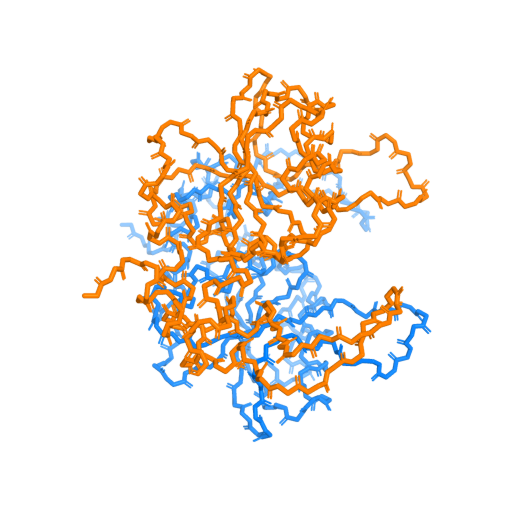O . GLU B 1 44 ? -3.881 -12.68 8.57 1 98.56 44 GLU B O 1
ATOM 1626 N N . CYS B 1 45 ? -5.598 -12.047 7.293 1 98.81 45 CYS B N 1
ATOM 1627 C CA . CYS B 1 45 ? -5.035 -12.672 6.102 1 98.81 45 CYS B CA 1
ATOM 1628 C C . CYS B 1 45 ? -3.73 -12 5.695 1 98.81 45 CYS B C 1
ATOM 1630 O O . CYS B 1 45 ? -2.744 -12.672 5.395 1 98.81 45 CYS B O 1
ATOM 1632 N N . LEU B 1 46 ? -3.725 -10.688 5.707 1 98.94 46 LEU B N 1
ATOM 1633 C CA . LEU B 1 46 ? -2.523 -9.938 5.363 1 98.94 46 LEU B CA 1
ATOM 1634 C C . LEU B 1 46 ? -1.38 -10.281 6.316 1 98.94 46 LEU B C 1
ATOM 1636 O O . LEU B 1 46 ? -0.239 -10.453 5.883 1 98.94 46 LEU B O 1
ATOM 1640 N N . SER B 1 47 ? -1.684 -10.367 7.602 1 98.88 47 SER B N 1
ATOM 1641 C CA . SER B 1 47 ? -0.667 -10.719 8.586 1 98.88 47 SER B CA 1
ATOM 1642 C C . SER B 1 47 ? -0.097 -12.109 8.328 1 98.88 47 SER B C 1
ATOM 1644 O O . SER B 1 47 ? 1.109 -12.328 8.453 1 98.88 47 SER B O 1
ATOM 1646 N N . ALA B 1 48 ? -0.953 -13.039 7.965 1 98.81 48 ALA B N 1
ATOM 1647 C CA . ALA B 1 48 ? -0.502 -14.398 7.66 1 98.81 48 ALA B CA 1
ATOM 1648 C C . ALA B 1 48 ? 0.411 -14.406 6.438 1 98.81 48 ALA B C 1
ATOM 1650 O O . ALA B 1 48 ? 1.438 -15.094 6.426 1 98.81 48 ALA B O 1
ATOM 1651 N N . ILE B 1 49 ? 0.054 -13.68 5.449 1 98.94 49 ILE B N 1
ATOM 1652 C CA . ILE B 1 49 ? 0.853 -13.578 4.23 1 98.94 49 ILE B CA 1
ATOM 1653 C C . ILE B 1 49 ? 2.195 -12.922 4.551 1 98.94 49 ILE B C 1
ATOM 1655 O O . ILE B 1 49 ? 3.246 -13.406 4.121 1 98.94 49 ILE B O 1
ATOM 1659 N N . ALA B 1 50 ? 2.152 -11.844 5.293 1 98.88 50 ALA B N 1
ATOM 1660 C CA . ALA B 1 50 ? 3.365 -11.125 5.672 1 98.88 50 ALA B CA 1
ATOM 1661 C C . ALA B 1 50 ? 4.328 -12.031 6.434 1 98.88 50 ALA B C 1
ATOM 1663 O O . ALA B 1 50 ? 5.535 -12.023 6.176 1 98.88 50 ALA B O 1
ATOM 1664 N N . ALA B 1 51 ? 3.783 -12.789 7.371 1 98.81 51 ALA B N 1
ATOM 1665 C CA . ALA B 1 51 ? 4.605 -13.727 8.133 1 98.81 51 ALA B CA 1
ATOM 1666 C C . ALA B 1 51 ? 5.227 -14.773 7.223 1 98.81 51 ALA B C 1
ATOM 1668 O O . ALA B 1 51 ? 6.402 -15.125 7.375 1 98.81 51 ALA B O 1
ATOM 1669 N N . ALA B 1 52 ? 4.473 -15.312 6.293 1 98.88 52 ALA B N 1
ATOM 1670 C CA . ALA B 1 52 ? 4.957 -16.328 5.359 1 98.88 52 ALA B CA 1
ATOM 1671 C C . ALA B 1 52 ? 6.066 -15.773 4.473 1 98.88 52 ALA B C 1
ATOM 1673 O O . ALA B 1 52 ? 7.055 -16.453 4.199 1 98.88 52 ALA B O 1
ATOM 1674 N N . PHE B 1 53 ? 5.883 -14.531 3.979 1 98.88 53 PHE B N 1
ATOM 1675 C CA . PHE B 1 53 ? 6.934 -13.883 3.205 1 98.88 53 PHE B CA 1
ATOM 1676 C C . PHE B 1 53 ? 8.172 -13.648 4.062 1 98.88 53 PHE B C 1
ATOM 1678 O O . PHE B 1 53 ? 9.297 -13.891 3.617 1 98.88 53 PHE B O 1
ATOM 1685 N N . ALA B 1 54 ? 7.965 -13.156 5.285 1 98.75 54 ALA B N 1
ATOM 1686 C CA . ALA B 1 54 ? 9.07 -12.867 6.188 1 98.75 54 ALA B CA 1
ATOM 1687 C C . ALA B 1 54 ? 9.93 -14.109 6.426 1 98.75 54 ALA B C 1
ATOM 1689 O O . ALA B 1 54 ? 11.156 -14.016 6.531 1 98.75 54 ALA B O 1
ATOM 1690 N N . ASP B 1 55 ? 9.312 -15.25 6.445 1 98.5 55 ASP B N 1
ATOM 1691 C CA . ASP B 1 55 ? 10 -16.516 6.66 1 98.5 55 ASP B CA 1
ATOM 1692 C C . ASP B 1 55 ? 10.883 -16.875 5.465 1 98.5 55 ASP B C 1
ATOM 1694 O O . ASP B 1 55 ? 11.719 -17.781 5.551 1 98.5 55 ASP B O 1
ATOM 1698 N N . ARG B 1 56 ? 10.758 -16.172 4.367 1 98.38 56 ARG B N 1
ATOM 1699 C CA . ARG B 1 56 ? 11.422 -16.547 3.129 1 98.38 56 ARG B CA 1
ATOM 1700 C C . ARG B 1 56 ? 12.484 -15.523 2.734 1 98.38 56 ARG B C 1
ATOM 1702 O O . ARG B 1 56 ? 13.023 -15.578 1.628 1 98.38 56 ARG B O 1
ATOM 1709 N N . ILE B 1 57 ? 12.688 -14.594 3.611 1 98.25 57 ILE B N 1
ATOM 1710 C CA . ILE B 1 57 ? 13.68 -13.586 3.271 1 98.25 57 ILE B CA 1
ATOM 1711 C C . ILE B 1 57 ? 14.711 -13.469 4.398 1 98.25 57 ILE B C 1
ATOM 1713 O O . ILE B 1 57 ? 14.438 -13.875 5.531 1 98.25 57 ILE B O 1
ATOM 1717 N N . ASP B 1 58 ? 15.859 -12.898 4.094 1 97.12 58 ASP B N 1
ATOM 1718 C CA . ASP B 1 58 ? 16.906 -12.633 5.066 1 97.12 58 ASP B CA 1
ATOM 1719 C C . ASP B 1 58 ? 16.719 -11.266 5.723 1 97.12 58 ASP B C 1
ATOM 1721 O O . ASP B 1 58 ? 15.984 -10.422 5.215 1 97.12 58 ASP B O 1
ATOM 1725 N N . GLU B 1 59 ? 17.391 -11.047 6.785 1 95.38 59 GLU B N 1
ATOM 1726 C CA . GLU B 1 59 ? 17.25 -9.82 7.57 1 95.38 59 GLU B CA 1
ATOM 1727 C C . GLU B 1 59 ? 17.797 -8.617 6.809 1 95.38 59 GLU B C 1
ATOM 1729 O O . GLU B 1 59 ? 17.453 -7.469 7.125 1 95.38 59 GLU B O 1
ATOM 1734 N N . ASP B 1 60 ? 18.656 -8.836 5.852 1 95.56 60 ASP B N 1
ATOM 1735 C CA . ASP B 1 60 ? 19.25 -7.723 5.121 1 95.56 60 ASP B CA 1
ATOM 1736 C C . ASP B 1 60 ? 18.547 -7.508 3.779 1 95.56 60 ASP B C 1
ATOM 1738 O O . ASP B 1 60 ? 19.016 -6.73 2.945 1 95.56 60 ASP B O 1
ATOM 1742 N N . THR B 1 61 ? 17.453 -8.164 3.623 1 97.06 61 THR B N 1
ATOM 1743 C CA . THR B 1 61 ? 16.703 -8.062 2.379 1 97.06 61 THR B CA 1
ATOM 1744 C C . THR B 1 61 ? 15.992 -6.719 2.283 1 97.06 61 THR B C 1
ATOM 1746 O O . THR B 1 61 ? 15.484 -6.203 3.283 1 97.06 61 THR B O 1
ATOM 1749 N N . THR B 1 62 ? 16 -6.113 1.073 1 98.81 62 THR B N 1
ATOM 1750 C CA . THR B 1 62 ? 15.078 -5.047 0.724 1 98.81 62 THR B CA 1
ATOM 1751 C C . THR B 1 62 ? 13.945 -5.582 -0.151 1 98.81 62 THR B C 1
ATOM 1753 O O . THR B 1 62 ? 14.188 -6.328 -1.103 1 98.81 62 THR B O 1
ATOM 1756 N N . LEU B 1 63 ? 12.75 -5.285 0.194 1 98.94 63 LEU B N 1
ATOM 1757 C CA . LEU B 1 63 ? 11.602 -5.723 -0.588 1 98.94 63 LEU B CA 1
ATOM 1758 C C . LEU B 1 63 ? 11.195 -4.656 -1.6 1 98.94 63 LEU B C 1
ATOM 1760 O O . LEU B 1 63 ? 11.562 -3.49 -1.46 1 98.94 63 LEU B O 1
ATOM 1764 N N . ALA B 1 64 ? 10.516 -5.055 -2.609 1 98.94 64 ALA B N 1
ATOM 1765 C CA . ALA B 1 64 ? 9.844 -4.141 -3.535 1 98.94 64 ALA B CA 1
ATOM 1766 C C . ALA B 1 64 ? 8.406 -4.578 -3.799 1 98.94 64 ALA B C 1
ATOM 1768 O O . ALA B 1 64 ? 8.172 -5.684 -4.293 1 98.94 64 ALA B O 1
ATOM 1769 N N . GLY B 1 65 ? 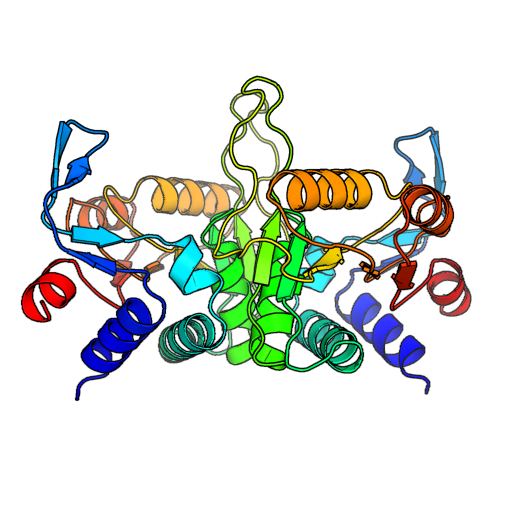7.52 -3.73 -3.406 1 98.81 65 GLY B N 1
ATOM 1770 C CA . GLY B 1 65 ? 6.121 -3.979 -3.723 1 98.81 65 GLY B CA 1
ATOM 1771 C C . GLY B 1 65 ? 5.691 -3.369 -5.043 1 98.81 65 GLY B C 1
ATOM 1772 O O . GLY B 1 65 ? 5.879 -2.172 -5.27 1 98.81 65 GLY B O 1
ATOM 1773 N N . VAL B 1 66 ? 5.078 -4.133 -5.855 1 97.88 66 VAL B N 1
ATOM 1774 C CA . VAL B 1 66 ? 4.562 -3.648 -7.129 1 97.88 66 VAL B CA 1
ATOM 1775 C C . VAL B 1 66 ? 3.254 -2.893 -6.906 1 97.88 66 VAL B C 1
ATOM 1777 O O . VAL B 1 66 ? 2.285 -3.457 -6.391 1 97.88 66 VAL B O 1
ATOM 1780 N N . ALA B 1 67 ? 3.232 -1.601 -7.207 1 96.44 67 ALA B N 1
ATOM 1781 C CA . ALA B 1 67 ? 2.021 -0.806 -7.016 1 96.44 67 ALA B CA 1
ATOM 1782 C C . ALA B 1 67 ? 0.91 -1.261 -7.953 1 96.44 67 ALA B C 1
ATOM 1784 O O . ALA B 1 67 ? 1.157 -1.533 -9.133 1 96.44 67 ALA B O 1
ATOM 1785 N N . LEU B 1 68 ? -0.28 -1.343 -7.516 1 96.56 68 LEU B N 1
ATOM 1786 C CA . LEU B 1 68 ? -0.863 -0.998 -6.223 1 96.56 68 LEU B CA 1
ATOM 1787 C C . LEU B 1 68 ? -0.98 -2.23 -5.332 1 96.56 68 LEU B C 1
ATOM 1789 O O . LEU B 1 68 ? -0.726 -2.158 -4.129 1 96.56 68 LEU B O 1
ATOM 1793 N N . GLY B 1 69 ? -1.164 -3.383 -5.914 1 96.75 69 GLY B N 1
ATOM 1794 C CA . GLY B 1 69 ? -1.493 -4.594 -5.18 1 96.75 69 GLY B CA 1
ATOM 1795 C C . GLY B 1 69 ? -0.352 -5.102 -4.32 1 96.75 69 GLY B C 1
ATOM 1796 O O . GLY B 1 69 ? -0.58 -5.699 -3.268 1 96.75 69 GLY B O 1
ATOM 1797 N N . GLY B 1 70 ? 0.818 -4.871 -4.699 1 98.56 70 GLY B N 1
ATOM 1798 C CA . GLY B 1 70 ? 1.993 -5.34 -3.984 1 98.56 70 GLY B CA 1
ATOM 1799 C C . GLY B 1 70 ? 2.363 -4.461 -2.803 1 98.56 70 GLY B C 1
ATOM 1800 O O . GLY B 1 70 ? 3.156 -4.859 -1.95 1 98.56 70 GLY B O 1
ATOM 1801 N N . VAL B 1 71 ? 1.8 -3.314 -2.711 1 98.81 71 VAL B N 1
ATOM 1802 C CA . VAL B 1 71 ? 2.223 -2.318 -1.729 1 98.81 71 VAL B CA 1
ATOM 1803 C C . VAL B 1 71 ? 1.806 -2.764 -0.33 1 98.81 71 VAL B C 1
ATOM 1805 O O . VAL B 1 71 ? 2.627 -2.795 0.589 1 98.81 71 VAL B O 1
ATOM 1808 N N . PRO B 1 72 ? 0.549 -3.227 -0.104 1 98.94 72 PRO B N 1
ATOM 1809 C CA . PRO B 1 72 ? 0.202 -3.734 1.225 1 98.94 72 PRO B CA 1
ATOM 1810 C C . PRO B 1 72 ? 1.078 -4.906 1.655 1 98.94 72 PRO B C 1
ATOM 1812 O O . PRO B 1 72 ? 1.441 -5.016 2.83 1 98.94 72 PRO B O 1
ATOM 1815 N N . LEU B 1 73 ? 1.384 -5.738 0.707 1 98.94 73 LEU B N 1
ATOM 1816 C CA . LEU B 1 73 ? 2.201 -6.914 0.987 1 98.94 73 LEU B CA 1
ATOM 1817 C C . LEU B 1 73 ? 3.602 -6.512 1.437 1 98.94 73 LEU B C 1
ATOM 1819 O O . LEU B 1 73 ? 4.113 -7.027 2.432 1 98.94 73 LEU B O 1
ATOM 1823 N N . ALA B 1 74 ? 4.199 -5.594 0.681 1 98.94 74 ALA B N 1
ATOM 1824 C CA . ALA B 1 74 ? 5.543 -5.125 1.015 1 98.94 74 ALA B CA 1
ATOM 1825 C C . ALA B 1 74 ? 5.559 -4.426 2.371 1 98.94 74 ALA B C 1
ATOM 1827 O O . ALA B 1 74 ? 6.426 -4.691 3.205 1 98.94 74 ALA B O 1
ATOM 1828 N N . ALA B 1 75 ? 4.598 -3.555 2.617 1 98.94 75 ALA B N 1
ATOM 1829 C CA . ALA B 1 75 ? 4.535 -2.783 3.857 1 98.94 75 ALA B CA 1
ATOM 1830 C C . ALA B 1 75 ? 4.363 -3.701 5.062 1 98.94 75 ALA B C 1
ATOM 1832 O O . ALA B 1 75 ? 5.094 -3.586 6.051 1 98.94 75 ALA B O 1
ATOM 1833 N N . ALA B 1 76 ? 3.389 -4.602 4.984 1 98.94 76 ALA B N 1
ATOM 1834 C CA . ALA B 1 76 ? 3.121 -5.512 6.094 1 98.94 76 ALA B CA 1
ATOM 1835 C C . ALA B 1 76 ? 4.309 -6.434 6.344 1 98.94 76 ALA B C 1
ATOM 1837 O O . ALA B 1 76 ? 4.688 -6.672 7.492 1 98.94 76 ALA B O 1
ATOM 1838 N N . THR B 1 77 ? 4.902 -6.973 5.27 1 98.94 77 THR B N 1
ATOM 1839 C CA . THR B 1 77 ? 6.047 -7.867 5.418 1 98.94 77 THR B CA 1
ATOM 1840 C C . THR B 1 77 ? 7.246 -7.117 5.988 1 98.94 77 THR B C 1
ATOM 1842 O O . THR B 1 77 ? 7.961 -7.645 6.844 1 98.94 77 THR B O 1
ATOM 1845 N N . ALA B 1 78 ? 7.465 -5.922 5.488 1 98.88 78 ALA B N 1
ATOM 1846 C CA . ALA B 1 78 ? 8.586 -5.102 5.945 1 98.88 78 ALA B CA 1
ATOM 1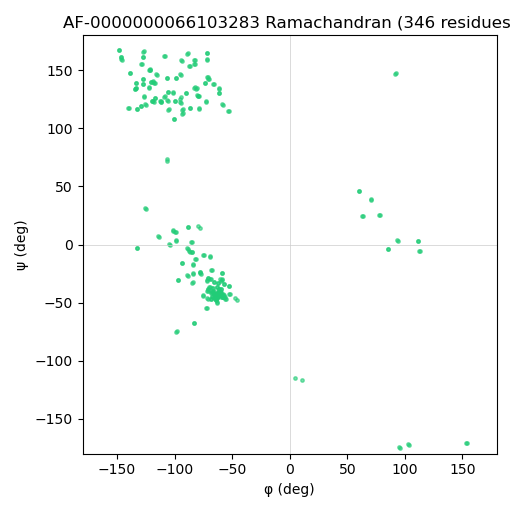847 C C . ALA B 1 78 ? 8.492 -4.836 7.441 1 98.88 78 ALA B C 1
ATOM 1849 O O . ALA B 1 78 ? 9.484 -4.941 8.164 1 98.88 78 ALA B O 1
ATOM 1850 N N . THR B 1 79 ? 7.328 -4.48 7.922 1 98.69 79 THR B N 1
ATOM 1851 C CA . THR B 1 79 ? 7.156 -4.195 9.344 1 98.69 79 THR B CA 1
ATOM 1852 C C . THR B 1 79 ? 7.27 -5.473 10.172 1 98.69 79 THR B C 1
ATOM 1854 O O . THR B 1 79 ? 7.82 -5.461 11.273 1 98.69 79 THR B O 1
ATOM 1857 N N . GLU B 1 80 ? 6.758 -6.609 9.641 1 98.5 80 GLU B N 1
ATOM 1858 C CA . GLU B 1 80 ? 6.844 -7.902 10.312 1 98.5 80 GLU B CA 1
ATOM 1859 C C . GLU B 1 80 ? 8.297 -8.359 10.445 1 98.5 80 GLU B C 1
ATOM 1861 O O . GLU B 1 80 ? 8.711 -8.82 11.516 1 98.5 80 GLU B O 1
ATOM 1866 N N . ALA B 1 81 ? 9.07 -8.18 9.391 1 98.56 81 ALA B N 1
ATOM 1867 C CA . ALA B 1 81 ? 10.43 -8.719 9.312 1 98.56 81 ALA B CA 1
ATOM 1868 C C . ALA B 1 81 ? 11.453 -7.691 9.773 1 98.56 81 ALA B C 1
ATOM 1870 O O . ALA B 1 81 ? 12.609 -8.031 10.031 1 98.56 81 ALA B O 1
ATOM 1871 N N . GLY B 1 82 ? 11.031 -6.422 9.844 1 98.38 82 GLY B N 1
ATOM 1872 C CA . GLY B 1 82 ? 11.953 -5.352 10.172 1 98.38 82 GLY B CA 1
ATOM 1873 C C . GLY B 1 82 ? 12.953 -5.062 9.07 1 98.38 82 GLY B C 1
ATOM 1874 O O . GLY B 1 82 ? 14.141 -4.867 9.328 1 98.38 82 GLY B O 1
ATOM 1875 N N . VAL B 1 83 ? 12.531 -5.113 7.836 1 98.69 83 VAL B N 1
ATOM 1876 C CA . VAL B 1 83 ? 13.398 -4.863 6.691 1 98.69 83 VAL B CA 1
ATOM 1877 C C . VAL B 1 83 ? 12.844 -3.707 5.863 1 98.69 83 VAL B C 1
ATOM 1879 O O . VAL B 1 83 ? 11.633 -3.482 5.832 1 98.69 83 VAL B O 1
ATOM 1882 N N . PRO B 1 84 ? 13.664 -2.916 5.16 1 98.75 84 PRO B N 1
ATOM 1883 C CA . PRO B 1 84 ? 13.164 -1.833 4.312 1 98.75 84 PRO B CA 1
ATOM 1884 C C . PRO B 1 84 ? 12.469 -2.346 3.049 1 98.75 84 PRO B C 1
ATOM 1886 O O . PRO B 1 84 ? 12.547 -3.537 2.738 1 98.75 84 PRO B O 1
ATOM 1889 N N . TYR B 1 85 ? 11.781 -1.527 2.445 1 98.94 85 TYR B N 1
ATOM 1890 C CA . TYR B 1 85 ? 11.219 -1.844 1.134 1 98.94 85 TYR B CA 1
ATOM 1891 C C . TYR B 1 85 ? 11.109 -0.591 0.272 1 98.94 85 TYR B C 1
ATOM 1893 O O . TYR B 1 85 ? 11.352 0.521 0.748 1 98.94 85 TYR B O 1
ATOM 1901 N N . VAL B 1 86 ? 10.859 -0.785 -1.012 1 98.88 86 VAL B N 1
ATOM 1902 C CA . VAL B 1 86 ? 10.547 0.274 -1.965 1 98.88 86 VAL B CA 1
ATOM 1903 C C . VAL B 1 86 ? 9.25 -0.062 -2.703 1 98.88 86 VAL B C 1
ATOM 1905 O O . VAL B 1 86 ? 8.734 -1.176 -2.588 1 98.88 86 VAL B O 1
ATOM 1908 N N . ILE B 1 87 ? 8.719 0.923 -3.359 1 98.81 87 ILE B N 1
ATOM 1909 C CA . ILE B 1 87 ? 7.531 0.738 -4.18 1 98.81 87 ILE B CA 1
ATOM 1910 C C . ILE B 1 87 ? 7.887 0.91 -5.656 1 98.81 87 ILE B C 1
ATOM 1912 O O . ILE B 1 87 ? 8.484 1.918 -6.043 1 98.81 87 ILE B O 1
ATOM 1916 N N . ALA B 1 88 ? 7.605 -0.112 -6.41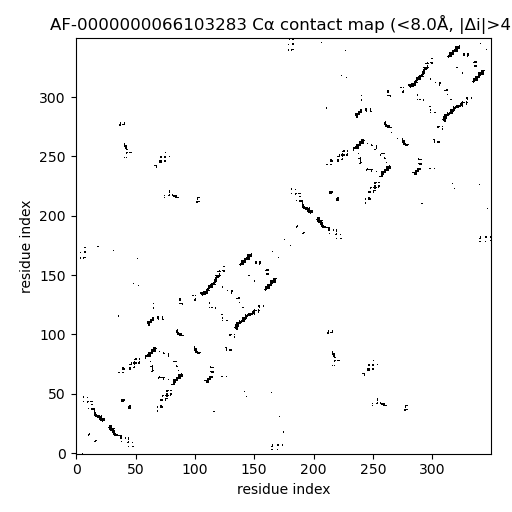8 1 98 88 ALA B N 1
ATOM 1917 C CA . ALA B 1 88 ? 7.758 -0.033 -7.867 1 98 88 ALA B CA 1
ATOM 1918 C C . ALA B 1 88 ? 6.449 0.378 -8.531 1 98 88 ALA B C 1
ATOM 1920 O O . ALA B 1 88 ? 5.48 -0.388 -8.539 1 98 88 ALA B O 1
ATOM 1921 N N . ARG B 1 89 ? 6.418 1.549 -9.102 1 95.69 89 ARG B N 1
ATOM 1922 C CA . ARG B 1 89 ? 5.234 2.072 -9.773 1 95.69 89 ARG B CA 1
ATOM 1923 C C . ARG B 1 89 ? 5.125 1.528 -11.188 1 95.69 89 ARG B C 1
ATOM 1925 O O . ARG B 1 89 ? 6.133 1.156 -11.797 1 95.69 89 ARG B O 1
ATOM 1932 N N . LYS B 1 90 ? 3.934 1.533 -11.633 1 86.56 90 LYS B N 1
ATOM 1933 C CA . LYS B 1 90 ? 3.713 1.121 -13.016 1 86.56 90 LYS B CA 1
ATOM 1934 C C . LYS B 1 90 ? 4.23 2.174 -13.992 1 86.56 90 LYS B C 1
ATOM 1936 O O . LYS B 1 90 ? 4.324 3.354 -13.648 1 86.56 90 LYS B O 1
ATOM 1941 N N . GLN B 1 91 ? 4.738 1.785 -15.055 1 74.12 91 GLN B N 1
ATOM 1942 C CA . GLN B 1 91 ? 5.234 2.693 -16.078 1 74.12 91 GLN B CA 1
ATOM 1943 C C . GLN B 1 91 ? 4.133 3.629 -16.578 1 74.12 91 GLN B C 1
ATOM 1945 O O . GLN B 1 91 ? 3.025 3.184 -16.891 1 74.12 91 GLN B O 1
ATOM 1950 N N . ALA B 1 92 ? 4.461 4.938 -16.375 1 62.22 92 ALA B N 1
ATOM 1951 C CA . ALA B 1 92 ? 3.568 5.906 -17 1 62.22 92 ALA B CA 1
ATOM 1952 C C . ALA B 1 92 ? 3.766 5.934 -18.516 1 62.22 92 ALA B C 1
ATOM 1954 O O . ALA B 1 92 ? 4.883 5.754 -19 1 62.22 92 ALA B O 1
ATOM 1955 N N . LYS B 1 93 ? 2.705 5.68 -19.25 1 56.88 93 LYS B N 1
ATOM 1956 C CA . LYS B 1 93 ? 2.807 5.707 -20.703 1 56.88 93 LYS B CA 1
ATOM 1957 C C . LYS B 1 93 ? 3.566 6.941 -21.188 1 56.88 93 LYS B C 1
ATOM 1959 O O . LYS B 1 93 ? 4.277 6.891 -22.188 1 56.88 93 LYS B O 1
ATOM 1964 N N . GLU B 1 94 ? 3.199 7.984 -20.672 1 51.81 94 GLU B N 1
ATOM 1965 C CA . GLU B 1 94 ? 3.639 9.227 -21.297 1 51.81 94 GLU B CA 1
ATOM 1966 C C . GLU B 1 94 ? 5.027 9.625 -20.812 1 51.81 94 GLU B C 1
ATOM 1968 O O . GLU B 1 94 ? 5.715 10.422 -21.469 1 51.81 94 GLU B O 1
ATOM 1973 N N . TYR B 1 95 ? 5.324 9.32 -19.625 1 54.72 95 TYR B N 1
ATOM 1974 C CA . TYR B 1 95 ? 6.539 9.969 -19.156 1 54.72 95 TYR B CA 1
ATOM 1975 C C . TYR B 1 95 ? 7.695 8.984 -19.078 1 54.72 95 TYR B C 1
ATOM 1977 O O . TYR B 1 95 ? 7.578 7.93 -18.438 1 54.72 95 TYR B O 1
ATOM 1985 N N . GLY B 1 96 ? 8.258 8.586 -20.219 1 46.28 96 GLY B N 1
ATOM 1986 C CA . GLY B 1 96 ? 9.484 7.832 -20.453 1 46.28 96 GLY B CA 1
ATOM 1987 C C . GLY B 1 96 ? 10.141 7.363 -19.156 1 46.28 96 GLY B C 1
ATOM 1988 O O . GLY B 1 96 ? 9.5 6.723 -18.328 1 46.28 96 GLY B O 1
ATOM 1989 N N . THR B 1 97 ? 11.523 7.996 -18.875 1 51.03 97 THR B N 1
ATOM 1990 C CA . THR B 1 97 ? 12.648 7.695 -18 1 51.03 97 THR B CA 1
ATOM 1991 C C . THR B 1 97 ? 12.359 8.133 -16.562 1 51.03 9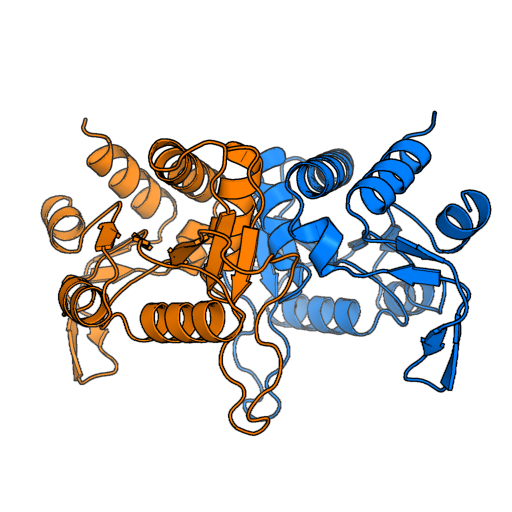7 THR B C 1
ATOM 1993 O O . THR B 1 97 ? 13.273 8.227 -15.742 1 51.03 97 THR B O 1
ATOM 1996 N N . ALA B 1 98 ? 11.172 8.43 -16.203 1 61.19 98 ALA B N 1
ATOM 1997 C CA . ALA B 1 98 ? 10.953 8.953 -14.859 1 61.19 98 ALA B CA 1
ATOM 1998 C C . ALA B 1 98 ? 11.164 7.867 -13.812 1 61.19 98 ALA B C 1
ATOM 2000 O O . ALA B 1 98 ? 10.984 6.68 -14.094 1 61.19 98 ALA B O 1
ATOM 2001 N N . ASN B 1 99 ? 11.75 8.242 -12.68 1 81.75 99 ASN B N 1
ATOM 2002 C CA . ASN B 1 99 ? 11.992 7.359 -11.547 1 81.75 99 ASN B CA 1
ATOM 2003 C C . ASN B 1 99 ? 10.711 6.664 -11.094 1 81.75 99 ASN B C 1
ATOM 2005 O O . ASN B 1 99 ? 9.734 7.324 -10.719 1 81.75 99 ASN B O 1
ATOM 2009 N N . ARG B 1 100 ? 10.703 5.387 -11.242 1 93.06 100 ARG B N 1
ATOM 2010 C CA . ARG B 1 100 ? 9.531 4.566 -10.961 1 93.06 100 ARG B CA 1
ATOM 2011 C C . ARG B 1 100 ? 9.633 3.918 -9.586 1 93.06 100 ARG B C 1
ATOM 2013 O O . ARG B 1 100 ? 8.805 3.078 -9.227 1 93.06 100 ARG B O 1
ATOM 2020 N N . ILE B 1 101 ? 10.742 4.305 -8.93 1 97.56 101 ILE B N 1
ATOM 2021 C CA . ILE B 1 101 ? 10.953 3.664 -7.633 1 97.56 101 ILE B CA 1
ATOM 2022 C C . ILE B 1 101 ? 10.781 4.691 -6.516 1 97.56 101 ILE B C 1
ATOM 2024 O O . ILE B 1 101 ? 11.43 5.738 -6.523 1 97.56 101 ILE B O 1
ATOM 2028 N N . GLU B 1 102 ? 9.875 4.406 -5.602 1 97.81 102 GLU B N 1
ATOM 2029 C CA . GLU B 1 102 ? 9.703 5.215 -4.395 1 97.81 102 GLU B CA 1
ATOM 2030 C C . GLU B 1 102 ? 10.414 4.582 -3.203 1 97.81 102 GLU B C 1
ATOM 2032 O O . GLU B 1 102 ? 10.352 3.367 -3.012 1 97.81 102 GLU B O 1
ATOM 2037 N N . GLY B 1 103 ? 10.969 5.402 -2.363 1 97.88 103 GLY B N 1
ATOM 2038 C CA . GLY B 1 103 ? 11.75 4.926 -1.234 1 97.88 103 GLY B CA 1
ATOM 2039 C C . GLY B 1 103 ? 13.25 5.047 -1.452 1 97.88 103 GLY B C 1
ATOM 2040 O O . GLY B 1 103 ? 13.695 5.738 -2.371 1 97.88 103 GLY B O 1
ATOM 2041 N N . ARG B 1 104 ? 14.016 4.473 -0.535 1 97.19 104 ARG B N 1
ATOM 2042 C CA . ARG B 1 104 ? 15.477 4.492 -0.605 1 97.19 104 ARG B CA 1
ATOM 2043 C C . ARG B 1 104 ? 16.016 3.225 -1.262 1 97.19 104 ARG B C 1
ATOM 2045 O O . ARG B 1 104 ? 15.656 2.113 -0.861 1 97.19 104 ARG B O 1
ATOM 2052 N N . LEU B 1 105 ? 16.797 3.43 -2.271 1 97.62 105 LEU B N 1
ATOM 2053 C CA . LEU B 1 105 ? 17.406 2.314 -2.986 1 97.62 105 LEU B CA 1
ATOM 2054 C C . LEU B 1 105 ? 18.844 2.629 -3.359 1 97.62 105 LEU B C 1
ATOM 2056 O O . LEU B 1 105 ? 19.109 3.561 -4.125 1 97.62 105 LEU B O 1
ATOM 2060 N N . ASP B 1 106 ? 19.781 1.873 -2.84 1 96.75 106 ASP B N 1
ATOM 2061 C CA . ASP B 1 106 ? 21.188 2.062 -3.16 1 96.75 106 ASP B CA 1
ATOM 2062 C C . ASP B 1 106 ? 21.578 1.286 -4.418 1 96.75 106 ASP B C 1
ATOM 2064 O O . ASP B 1 106 ? 21 0.244 -4.715 1 96.75 106 ASP B O 1
ATOM 2068 N N . ASP B 1 107 ? 22.609 1.824 -5.039 1 97.31 107 ASP B N 1
ATOM 2069 C CA . ASP B 1 107 ? 23.141 1.105 -6.191 1 97.31 107 ASP B CA 1
ATOM 2070 C C . ASP B 1 107 ? 23.641 -0.277 -5.789 1 97.31 107 ASP B C 1
ATOM 2072 O O . ASP B 1 107 ? 24.344 -0.417 -4.785 1 97.31 107 ASP B O 1
ATOM 2076 N N . GLY B 1 108 ? 23.188 -1.316 -6.57 1 97.62 108 GLY B N 1
ATOM 2077 C CA . GLY B 1 108 ? 23.656 -2.676 -6.344 1 97.62 108 GLY B CA 1
ATOM 2078 C C . GLY B 1 108 ? 22.875 -3.406 -5.273 1 97.62 108 GLY B C 1
ATOM 2079 O O . GLY B 1 108 ? 23.109 -4.59 -5.016 1 97.62 108 GLY B O 1
ATOM 2080 N N . GLU B 1 109 ? 21.969 -2.67 -4.672 1 97.81 109 GLU B N 1
ATOM 2081 C CA . GLU B 1 109 ? 21.188 -3.275 -3.59 1 97.81 109 GLU B CA 1
ATOM 2082 C C . GLU B 1 109 ? 20.375 -4.469 -4.086 1 97.81 109 GLU B C 1
ATOM 2084 O O . GLU B 1 109 ? 19.781 -4.414 -5.164 1 97.81 109 GLU B O 1
ATOM 2089 N N . GLU B 1 110 ? 20.406 -5.562 -3.344 1 98 110 GLU B N 1
ATOM 2090 C CA . GLU B 1 110 ? 19.594 -6.73 -3.67 1 98 110 GLU B CA 1
ATOM 2091 C C . GLU B 1 110 ? 18.156 -6.547 -3.195 1 98 110 GLU B C 1
ATOM 2093 O O . GLU B 1 110 ? 17.906 -6.258 -2.023 1 98 110 GLU B O 1
ATOM 2098 N N . VAL B 1 111 ? 17.266 -6.77 -4.113 1 98.81 111 VAL B N 1
ATOM 2099 C CA . VAL B 1 111 ? 15.844 -6.523 -3.846 1 98.81 111 VAL B CA 1
ATOM 2100 C C . VAL B 1 111 ? 15.031 -7.766 -4.195 1 98.81 111 VAL B C 1
ATOM 2102 O O . VAL B 1 111 ? 15.305 -8.43 -5.195 1 98.81 111 VAL B O 1
ATOM 2105 N N . VAL B 1 112 ? 14.102 -8.102 -3.385 1 98.94 112 VAL B N 1
ATOM 2106 C CA . VAL B 1 112 ? 13.133 -9.148 -3.66 1 98.94 112 VAL B CA 1
ATOM 2107 C C . VAL B 1 112 ? 11.773 -8.523 -3.98 1 98.94 112 VAL B C 1
ATOM 2109 O O . VAL B 1 112 ? 11.227 -7.77 -3.176 1 98.94 112 VAL B O 1
ATOM 2112 N N . VAL B 1 113 ? 11.203 -8.844 -5.129 1 98.94 113 VAL B N 1
ATOM 2113 C CA . VAL B 1 113 ? 9.914 -8.32 -5.551 1 98.94 113 VAL B CA 1
ATOM 2114 C C . VAL B 1 113 ? 8.789 -9.117 -4.887 1 98.94 113 VAL B C 1
ATOM 2116 O O . VAL B 1 113 ? 8.852 -10.344 -4.805 1 98.94 113 VAL B O 1
ATOM 2119 N N . VAL B 1 114 ? 7.824 -8.43 -4.371 1 98.94 114 VAL B N 1
ATOM 2120 C CA . VAL B 1 114 ? 6.629 -9.094 -3.865 1 98.94 114 VAL B CA 1
ATOM 2121 C C . VAL B 1 114 ? 5.406 -8.648 -4.668 1 98.94 114 VAL B C 1
ATOM 2123 O O . VAL B 1 114 ? 5.273 -7.473 -5.004 1 98.94 114 VAL B O 1
ATOM 2126 N N . GLU B 1 115 ? 4.562 -9.562 -4.965 1 98.44 115 GLU B N 1
ATOM 2127 C CA . GLU B 1 115 ? 3.367 -9.328 -5.77 1 98.44 115 GLU B CA 1
ATOM 2128 C C . GLU B 1 115 ? 2.215 -10.227 -5.32 1 98.44 115 GLU B C 1
ATOM 2130 O O . GLU B 1 115 ? 2.434 -11.227 -4.641 1 98.44 115 GLU B O 1
ATOM 2135 N N . ASP B 1 116 ? 1.039 -9.859 -5.691 1 98.56 116 ASP B N 1
ATOM 2136 C CA . ASP B 1 116 ? -0.163 -10.531 -5.207 1 98.56 116 ASP B CA 1
ATOM 2137 C C . ASP B 1 116 ? -0.456 -11.789 -6.023 1 98.56 116 ASP B C 1
ATOM 2139 O O . ASP B 1 116 ? -0.214 -12.906 -5.562 1 98.56 116 ASP B O 1
ATOM 2143 N N . ILE B 1 117 ? -0.81 -11.57 -7.297 1 98.19 117 ILE B N 1
ATOM 2144 C CA . ILE B 1 117 ? -1.208 -12.68 -8.156 1 98.19 117 ILE B CA 1
ATOM 2145 C C . ILE B 1 117 ? -0.373 -12.664 -9.438 1 98.19 117 ILE B C 1
ATOM 2147 O O . ILE B 1 117 ? -0.24 -11.625 -10.086 1 98.19 117 ILE B O 1
ATOM 2151 N N . ALA B 1 118 ? 0.207 -13.781 -9.734 1 97.31 118 ALA B N 1
ATOM 2152 C CA . ALA B 1 118 ? 0.91 -13.922 -11.008 1 97.31 118 ALA B CA 1
ATOM 2153 C C . ALA B 1 118 ? 0.116 -14.781 -11.984 1 97.31 118 ALA B C 1
ATOM 2155 O O . ALA B 1 118 ? -0.201 -15.938 -11.68 1 97.31 118 ALA B O 1
ATOM 2156 N N . THR B 1 119 ? -0.291 -14.188 -13.047 1 94.56 119 THR B N 1
ATOM 2157 C CA . THR B 1 119 ? -0.835 -14.938 -14.172 1 94.56 119 THR B CA 1
ATOM 2158 C C . THR B 1 119 ? 0.228 -15.148 -15.25 1 94.56 119 THR B C 1
ATOM 2160 O O . THR B 1 119 ? 0.961 -16.141 -15.219 1 94.56 119 THR B O 1
ATOM 2163 N N . THR B 1 120 ? 0.547 -14.109 -16 1 94.62 120 THR B N 1
ATOM 2164 C CA . THR B 1 120 ? 1.614 -14.195 -17 1 94.62 120 THR B CA 1
ATOM 2165 C C . THR B 1 120 ? 2.959 -13.82 -16.375 1 94.62 120 THR B C 1
ATOM 2167 O O . THR B 1 120 ? 4.012 -14.18 -16.906 1 94.62 120 THR B O 1
ATOM 2170 N N . GLY B 1 121 ? 2.885 -13.047 -15.367 1 96.38 121 GLY B N 1
ATOM 2171 C CA . GLY B 1 121 ? 4.102 -12.602 -14.711 1 96.38 121 GLY B CA 1
ATOM 2172 C C . GLY B 1 121 ? 4.609 -11.266 -15.234 1 96.38 121 GLY B C 1
ATOM 2173 O O . GLY B 1 121 ? 5.617 -10.75 -14.75 1 96.38 121 GLY B O 1
ATOM 2174 N N . GLN B 1 122 ? 3.904 -10.641 -16.109 1 96.5 122 GLN B N 1
ATOM 2175 C CA . GLN B 1 122 ? 4.395 -9.445 -16.781 1 96.5 122 GLN B CA 1
ATOM 2176 C C . GLN B 1 122 ? 4.535 -8.281 -15.805 1 96.5 122 GLN B C 1
ATOM 2178 O O . GLN B 1 122 ? 5.488 -7.508 -15.898 1 96.5 122 GLN B O 1
ATOM 2183 N N . SER B 1 123 ? 3.592 -8.148 -14.898 1 95.94 123 SER B N 1
ATOM 2184 C CA . SER B 1 123 ? 3.682 -7.074 -13.914 1 95.94 123 SER B CA 1
ATOM 2185 C C . SER B 1 123 ? 4.957 -7.188 -13.094 1 95.94 123 SER B C 1
ATOM 2187 O O . SER B 1 123 ? 5.637 -6.188 -12.844 1 95.94 123 SER B O 1
ATOM 2189 N N . ALA B 1 124 ? 5.309 -8.359 -12.672 1 97.69 124 ALA B N 1
ATOM 2190 C CA . ALA B 1 124 ? 6.531 -8.578 -11.898 1 97.69 124 ALA B CA 1
ATOM 2191 C C . ALA B 1 124 ? 7.77 -8.305 -12.75 1 97.69 124 ALA B C 1
ATOM 2193 O O . ALA B 1 124 ? 8.734 -7.691 -12.273 1 97.69 124 ALA B O 1
ATOM 2194 N N . VAL B 1 125 ? 7.762 -8.711 -13.977 1 97.94 125 VAL B N 1
ATOM 2195 C CA . VAL B 1 125 ? 8.891 -8.484 -14.875 1 97.94 125 VAL B CA 1
ATOM 2196 C C . VAL B 1 125 ? 9.102 -6.984 -15.07 1 97.94 125 VAL B C 1
ATOM 2198 O O . VAL B 1 125 ? 10.234 -6.496 -15.031 1 97.94 125 VAL B O 1
ATOM 2201 N N . ASP B 1 126 ? 8.008 -6.281 -15.273 1 97 126 ASP B N 1
ATOM 2202 C CA . ASP B 1 126 ? 8.094 -4.832 -15.422 1 97 126 ASP B CA 1
ATOM 2203 C C . ASP B 1 126 ? 8.742 -4.195 -14.195 1 97 126 ASP B C 1
ATOM 2205 O O . ASP B 1 126 ? 9.555 -3.277 -14.32 1 97 126 ASP B O 1
ATOM 2209 N N . ALA B 1 127 ? 8.359 -4.648 -13.047 1 97.81 127 ALA B N 1
ATOM 2210 C CA . ALA B 1 127 ? 8.945 -4.145 -11.812 1 97.81 127 ALA B CA 1
ATOM 2211 C C . ALA B 1 127 ? 10.43 -4.48 -11.727 1 97.81 127 ALA B C 1
ATOM 2213 O O . ALA B 1 127 ? 11.242 -3.637 -11.328 1 97.81 127 ALA B O 1
ATOM 2214 N N . VAL B 1 128 ? 10.781 -5.68 -12.062 1 98.31 128 VAL B N 1
ATOM 2215 C CA . VAL B 1 128 ? 12.172 -6.121 -12.07 1 98.31 128 VAL B CA 1
ATOM 2216 C C . VAL B 1 128 ? 13 -5.195 -12.961 1 98.31 128 VAL B C 1
ATOM 2218 O O . VAL B 1 128 ? 14.055 -4.707 -12.547 1 98.31 128 VAL B O 1
ATOM 2221 N N . ASP B 1 129 ? 12.484 -4.938 -14.109 1 97.31 129 ASP B N 1
ATOM 2222 C CA . ASP B 1 129 ? 13.195 -4.082 -15.047 1 97.31 129 ASP B CA 1
ATOM 2223 C C . ASP B 1 129 ? 13.359 -2.67 -14.492 1 97.31 129 ASP B C 1
ATOM 2225 O O . ASP B 1 129 ? 14.438 -2.08 -14.586 1 97.31 129 ASP B O 1
ATOM 2229 N N . ALA B 1 130 ? 12.328 -2.139 -13.945 1 96.81 130 ALA B N 1
ATOM 2230 C CA . ALA B 1 130 ? 12.391 -0.803 -13.359 1 96.81 130 ALA B CA 1
ATOM 2231 C C . ALA B 1 130 ? 13.438 -0.74 -12.25 1 96.81 130 ALA B C 1
ATOM 2233 O O . ALA B 1 130 ? 14.195 0.229 -12.156 1 96.81 130 ALA B O 1
ATOM 2234 N N . LEU B 1 131 ? 13.469 -1.748 -11.406 1 98.31 131 LEU B N 1
ATOM 2235 C CA . LEU B 1 131 ? 14.406 -1.811 -10.297 1 98.31 131 LEU B CA 1
ATOM 2236 C C . LEU B 1 131 ? 15.844 -1.918 -10.797 1 98.31 131 LEU B C 1
ATOM 2238 O O . LEU B 1 131 ? 16.734 -1.237 -10.297 1 98.31 131 LEU B O 1
ATOM 2242 N N . ARG B 1 132 ? 16.016 -2.74 -11.773 1 98 132 ARG B N 1
ATOM 2243 C CA . ARG B 1 132 ? 17.359 -2.904 -12.336 1 98 132 ARG B CA 1
ATOM 2244 C C . ARG B 1 132 ? 17.812 -1.634 -13.047 1 98 132 ARG B C 1
ATOM 2246 O O . ARG B 1 132 ? 18.984 -1.257 -12.969 1 98 132 ARG B O 1
ATOM 2253 N N . ASP B 1 133 ? 16.891 -0.946 -13.727 1 96 133 ASP B N 1
ATOM 2254 C CA . ASP B 1 133 ? 17.188 0.348 -14.336 1 96 133 ASP B CA 1
ATOM 2255 C C . ASP B 1 133 ? 17.609 1.366 -13.281 1 96 133 ASP B C 1
ATOM 2257 O O . ASP B 1 133 ? 18.406 2.268 -13.562 1 96 133 ASP B O 1
ATOM 2261 N N . ALA B 1 134 ? 17.094 1.184 -12.117 1 96.12 134 ALA B N 1
ATOM 2262 C CA . ALA B 1 134 ? 17.422 2.086 -11.016 1 96.12 134 ALA B CA 1
ATOM 2263 C C . ALA B 1 134 ? 18.703 1.661 -10.32 1 96.12 134 ALA B C 1
ATOM 2265 O O . ALA B 1 134 ? 19.141 2.301 -9.359 1 96.12 134 ALA B O 1
ATOM 2266 N N . GLY B 1 135 ? 19.25 0.514 -10.688 1 97.5 135 GLY B N 1
ATOM 2267 C CA . GLY B 1 135 ? 20.562 0.125 -10.203 1 97.5 135 GLY B CA 1
ATOM 2268 C C . GLY B 1 135 ? 20.531 -1.053 -9.25 1 97.5 135 GLY B C 1
ATOM 2269 O O . GLY B 1 135 ? 21.562 -1.484 -8.742 1 97.5 135 GLY B O 1
ATOM 2270 N N . ALA B 1 136 ? 19.406 -1.614 -9.023 1 98.25 136 ALA B N 1
ATOM 2271 C CA . ALA B 1 136 ? 19.266 -2.715 -8.07 1 98.25 136 ALA B CA 1
ATOM 2272 C C . ALA B 1 136 ? 19.625 -4.047 -8.719 1 98.25 136 ALA B C 1
ATOM 2274 O O . ALA B 1 136 ? 19.656 -4.164 -9.945 1 98.25 136 ALA B O 1
ATOM 2275 N N . THR B 1 137 ? 19.938 -4.977 -7.863 1 98.44 137 THR B N 1
ATOM 2276 C CA . THR B 1 137 ? 20.016 -6.383 -8.242 1 98.44 137 THR B CA 1
ATOM 2277 C C . THR B 1 137 ? 18.734 -7.117 -7.832 1 98.44 137 THR B C 1
ATOM 2279 O O . THR B 1 137 ? 18.344 -7.086 -6.664 1 98.44 137 THR B O 1
ATOM 2282 N N . VAL B 1 138 ? 18.094 -7.727 -8.82 1 98.81 138 VAL B N 1
ATOM 2283 C CA . VAL B 1 138 ? 16.828 -8.422 -8.555 1 98.81 138 VAL B CA 1
ATOM 2284 C C . VAL B 1 138 ? 16.906 -9.836 -9.117 1 98.81 138 VAL B C 1
ATOM 2286 O O . VAL B 1 138 ? 16.984 -10.031 -10.328 1 98.81 138 VAL B O 1
ATOM 2289 N N . ASN B 1 139 ? 16.766 -10.836 -8.219 1 98.62 139 ASN B N 1
ATOM 2290 C CA . ASN B 1 139 ? 16.875 -12.219 -8.672 1 98.62 139 ASN B CA 1
ATOM 2291 C C . ASN B 1 139 ? 15.742 -13.086 -8.133 1 98.62 139 ASN B C 1
ATOM 2293 O O . ASN B 1 139 ? 15.641 -14.266 -8.477 1 98.62 139 ASN B O 1
ATOM 2297 N N . ARG B 1 140 ? 14.883 -12.516 -7.316 1 98.88 140 ARG B N 1
ATOM 2298 C CA . ARG B 1 140 ? 13.797 -13.281 -6.711 1 98.88 140 ARG B CA 1
ATOM 2299 C C . ARG B 1 140 ? 12.5 -12.484 -6.703 1 98.88 140 ARG B C 1
ATOM 2301 O O . ARG B 1 140 ? 12.516 -11.258 -6.594 1 98.88 140 ARG B O 1
ATOM 2308 N N . ALA B 1 141 ? 11.453 -13.195 -6.832 1 98.94 141 ALA B N 1
ATOM 2309 C CA . ALA B 1 141 ? 10.102 -12.664 -6.66 1 98.94 141 ALA B CA 1
ATOM 2310 C C . ALA B 1 141 ? 9.25 -13.594 -5.801 1 98.94 141 ALA B C 1
ATOM 2312 O O . ALA B 1 141 ? 9.297 -14.82 -5.969 1 98.94 141 ALA B O 1
ATOM 2313 N N . LEU B 1 142 ? 8.562 -13.047 -4.867 1 98.94 142 LEU B N 1
ATOM 2314 C CA . LEU B 1 142 ? 7.613 -13.766 -4.023 1 98.94 142 LEU B CA 1
ATOM 2315 C C . LEU B 1 142 ? 6.18 -13.391 -4.379 1 98.94 142 LEU B C 1
ATOM 2317 O O . LEU B 1 142 ? 5.824 -12.211 -4.387 1 98.94 142 LEU B O 1
ATOM 2321 N N . ILE B 1 143 ? 5.414 -14.398 -4.617 1 98.88 143 ILE B N 1
ATOM 2322 C CA . ILE B 1 143 ? 4.047 -14.227 -5.098 1 98.88 143 ILE B CA 1
ATOM 2323 C C . ILE B 1 143 ? 3.07 -14.867 -4.113 1 98.88 143 ILE B C 1
ATOM 2325 O O . ILE B 1 143 ? 3.336 -15.953 -3.58 1 98.88 143 ILE B O 1
ATOM 2329 N N . VAL B 1 144 ? 1.95 -14.195 -3.885 1 98.88 144 VAL B N 1
ATOM 2330 C CA . VAL B 1 144 ? 0.96 -14.805 -3.006 1 98.88 144 VAL B CA 1
ATOM 2331 C C . VAL B 1 144 ? 0.288 -15.977 -3.719 1 98.88 144 VAL B C 1
ATOM 2333 O O . VAL B 1 144 ? 0.315 -17.109 -3.229 1 98.88 144 VAL B O 1
ATOM 2336 N N . VAL B 1 145 ? -0.266 -15.688 -4.934 1 98.81 145 VAL B N 1
ATOM 2337 C CA . VAL B 1 145 ? -0.973 -16.734 -5.672 1 98.81 145 VAL B CA 1
ATOM 2338 C C . VAL B 1 145 ? -0.385 -16.859 -7.074 1 98.81 145 VAL B C 1
ATOM 2340 O O . VAL B 1 145 ? -0.389 -15.891 -7.848 1 98.81 145 VAL B O 1
ATOM 2343 N N . ASP B 1 146 ? 0.082 -17.969 -7.387 1 98.5 146 ASP B N 1
ATOM 2344 C CA . ASP B 1 146 ? 0.487 -18.328 -8.742 1 98.5 146 ASP B CA 1
ATOM 2345 C C . ASP B 1 146 ? -0.654 -19.016 -9.5 1 98.5 146 ASP B C 1
ATOM 2347 O O . ASP B 1 146 ? -1.049 -20.125 -9.156 1 98.5 146 ASP B O 1
ATOM 2351 N N . ARG B 1 147 ? -1.106 -18.359 -10.539 1 96.56 147 ARG B N 1
ATOM 2352 C CA . ARG B 1 147 ? -2.203 -18.922 -11.328 1 96.56 147 ARG B CA 1
ATOM 2353 C C . ARG B 1 147 ? -1.724 -20.078 -12.188 1 96.56 147 ARG B C 1
ATOM 2355 O O . ARG B 1 147 ? -2.533 -20.797 -12.781 1 96.56 147 ARG B O 1
ATOM 2362 N N . GLU B 1 148 ? -0.431 -20.266 -12.242 1 97.06 148 GLU B N 1
ATOM 2363 C CA . GLU B 1 148 ? 0.196 -21.328 -13.008 1 97.06 148 GLU B CA 1
ATOM 2364 C C . GLU B 1 148 ? -0.126 -21.203 -14.492 1 97.06 148 GLU B C 1
ATOM 2366 O O . GLU B 1 148 ? -0.5 -22.188 -15.141 1 97.06 148 GLU B O 1
ATOM 2371 N N . GLU B 1 149 ? 0.023 -19.938 -14.969 1 94.81 149 GLU B N 1
ATOM 2372 C CA . GLU B 1 149 ? -0.27 -19.641 -16.375 1 94.81 149 GLU B CA 1
ATOM 2373 C C . GLU B 1 149 ? 0.924 -18.984 -17.062 1 94.81 149 GLU B C 1
ATOM 2375 O O . GLU B 1 149 ? 0.753 -18.109 -17.906 1 94.81 149 GLU B O 1
ATOM 2380 N N . GLY B 1 150 ? 2.141 -19.344 -16.594 1 96.94 150 GLY B N 1
ATOM 2381 C CA . GLY B 1 150 ? 3.328 -18.938 -17.328 1 96.94 150 GLY B CA 1
ATOM 2382 C C . GLY B 1 150 ? 4.188 -17.953 -16.578 1 96.94 150 GLY B C 1
ATOM 2383 O O . GLY B 1 150 ? 5.277 -17.594 -17.031 1 96.94 150 GLY B O 1
ATOM 2384 N N . GLY B 1 151 ? 3.691 -17.5 -15.414 1 97.75 151 GLY B N 1
ATOM 2385 C CA . GLY B 1 151 ? 4.414 -16.484 -14.656 1 97.75 151 GLY B CA 1
ATOM 2386 C C . GLY B 1 151 ? 5.801 -16.938 -14.234 1 97.75 151 GLY B C 1
ATOM 2387 O O . GLY B 1 151 ? 6.766 -16.172 -14.352 1 97.75 151 GLY B O 1
ATOM 2388 N N . ARG B 1 152 ? 5.93 -18.156 -13.781 1 98.44 152 ARG B N 1
ATOM 2389 C CA . ARG B 1 152 ? 7.211 -18.688 -13.344 1 98.44 152 ARG B CA 1
ATOM 2390 C C . ARG B 1 152 ? 8.211 -18.734 -14.5 1 98.44 152 ARG B C 1
ATOM 2392 O O . ARG B 1 152 ? 9.359 -18.328 -14.344 1 98.44 152 ARG B O 1
ATOM 2399 N N . GLU B 1 153 ? 7.762 -19.172 -15.633 1 98.62 153 GLU B N 1
ATOM 2400 C CA . GLU B 1 153 ? 8.617 -19.297 -16.812 1 98.62 153 GLU B CA 1
ATOM 2401 C C . GLU B 1 153 ? 9.094 -17.938 -17.297 1 98.62 153 GLU B C 1
ATOM 2403 O O . GLU B 1 153 ? 10.273 -17.766 -17.594 1 98.62 153 GLU B O 1
ATOM 2408 N N . LEU B 1 154 ? 8.148 -17 -17.344 1 98.62 154 LEU B N 1
ATOM 2409 C CA . LEU B 1 154 ? 8.523 -15.672 -17.828 1 98.62 154 LEU B CA 1
ATOM 2410 C C . LEU B 1 154 ? 9.555 -15.039 -16.906 1 98.62 154 LEU B C 1
ATOM 2412 O O . LEU B 1 154 ? 10.539 -14.461 -17.359 1 98.62 154 LEU B O 1
ATOM 2416 N N . LEU B 1 155 ? 9.336 -15.102 -15.594 1 98.81 155 LEU B N 1
ATOM 2417 C CA . LEU B 1 155 ? 10.281 -14.531 -14.641 1 98.81 155 LEU B CA 1
ATOM 2418 C C . LEU B 1 155 ? 11.641 -15.219 -14.758 1 98.81 155 LEU B C 1
ATOM 2420 O O . LEU B 1 155 ? 12.68 -14.555 -14.695 1 98.81 155 LEU B O 1
ATOM 2424 N N . ALA B 1 156 ? 11.633 -16.531 -14.977 1 98.81 156 ALA B N 1
ATOM 2425 C CA . ALA B 1 156 ? 12.883 -17.266 -15.148 1 98.81 156 ALA B CA 1
ATOM 2426 C C . ALA B 1 156 ? 13.641 -16.766 -16.375 1 98.81 156 ALA B C 1
ATOM 2428 O O . ALA B 1 156 ? 14.867 -16.656 -16.359 1 98.81 156 ALA B O 1
ATOM 2429 N N . GLU B 1 157 ? 12.922 -16.531 -17.422 1 98.75 157 GLU B N 1
ATOM 2430 C CA . GLU B 1 157 ? 13.531 -16 -18.641 1 98.75 157 GLU B CA 1
ATOM 2431 C C . GLU B 1 157 ? 14.227 -14.672 -18.391 1 98.75 157 GLU B C 1
ATOM 2433 O O . GLU B 1 157 ? 15.141 -14.297 -19.109 1 98.75 157 GLU B O 1
ATOM 2438 N N . HIS B 1 158 ? 13.797 -14.023 -17.406 1 98.62 158 HIS B N 1
ATOM 2439 C CA . HIS B 1 158 ? 14.391 -12.734 -17.062 1 98.62 158 HIS B CA 1
ATOM 2440 C C . HIS B 1 158 ? 15.359 -12.875 -15.898 1 98.62 158 HIS B C 1
ATOM 2442 O O . HIS B 1 158 ? 15.719 -11.891 -15.25 1 98.62 158 HIS B O 1
ATOM 2448 N N . GLY B 1 159 ? 15.688 -14.102 -15.578 1 98.75 159 GLY B N 1
ATOM 2449 C CA . GLY B 1 159 ? 16.688 -14.352 -14.555 1 98.75 159 GLY B CA 1
ATOM 2450 C C . GLY B 1 159 ? 16.172 -14.18 -13.141 1 98.75 159 GLY B C 1
ATOM 2451 O O . GLY B 1 159 ? 16.922 -13.859 -12.227 1 98.75 159 GLY B O 1
ATOM 2452 N N . VAL B 1 160 ? 14.867 -14.344 -12.945 1 98.88 160 VAL B N 1
ATOM 2453 C CA . VAL B 1 160 ? 14.258 -14.148 -11.641 1 98.88 160 VAL B CA 1
ATOM 2454 C C . VAL B 1 160 ? 13.602 -15.445 -11.172 1 98.88 160 VAL B C 1
ATOM 2456 O O . VAL B 1 160 ? 12.781 -16.031 -11.883 1 98.88 160 VAL B O 1
ATOM 2459 N N . GLU B 1 161 ? 14.008 -15.93 -9.984 1 98.88 161 GLU B N 1
ATOM 2460 C CA . GLU B 1 161 ? 13.359 -17.078 -9.367 1 98.88 161 GLU B CA 1
ATOM 2461 C C . GLU B 1 161 ? 12.055 -16.672 -8.688 1 98.88 161 GLU B C 1
ATOM 2463 O O . GLU B 1 161 ? 12.031 -15.766 -7.867 1 98.88 161 GLU B O 1
ATOM 2468 N N . MET B 1 162 ? 11.016 -17.375 -9.031 1 98.81 162 MET B N 1
ATOM 2469 C CA . MET B 1 162 ? 9.711 -17.078 -8.461 1 98.81 162 MET B CA 1
ATOM 2470 C C . MET B 1 162 ? 9.32 -18.141 -7.43 1 98.81 162 MET B C 1
ATOM 2472 O O . MET B 1 162 ? 9.461 -19.344 -7.68 1 98.81 162 MET B O 1
ATOM 2476 N N . ALA B 1 163 ? 8.891 -17.719 -6.285 1 98.75 163 ALA B N 1
ATOM 2477 C CA . ALA B 1 163 ? 8.258 -18.578 -5.289 1 98.75 163 ALA B CA 1
ATOM 2478 C C . ALA B 1 163 ? 6.859 -18.078 -4.945 1 98.75 163 ALA B C 1
ATOM 2480 O O . ALA B 1 163 ? 6.645 -16.875 -4.801 1 98.75 163 ALA B O 1
ATOM 2481 N N . ALA B 1 164 ? 5.93 -18.953 -4.883 1 98.88 164 ALA B N 1
ATOM 2482 C CA . ALA B 1 164 ? 4.547 -18.609 -4.559 1 98.88 164 ALA B CA 1
ATOM 2483 C C . ALA B 1 164 ? 4.121 -19.25 -3.238 1 98.88 164 ALA B C 1
ATOM 2485 O O . ALA B 1 164 ? 4.543 -20.359 -2.912 1 98.88 164 ALA B O 1
ATOM 2486 N N . LEU B 1 165 ? 3.287 -18.547 -2.514 1 98.81 165 LEU B N 1
ATOM 2487 C CA . LEU B 1 165 ? 2.746 -19.109 -1.275 1 98.81 165 LEU B CA 1
ATOM 2488 C C . LEU B 1 165 ? 1.68 -20.156 -1.569 1 98.81 165 LEU B C 1
ATOM 2490 O O . LEU B 1 165 ? 1.604 -21.172 -0.883 1 98.81 165 LEU B O 1
ATOM 2494 N N . VAL B 1 166 ? 0.805 -19.844 -2.527 1 98.69 166 VAL B N 1
ATOM 2495 C CA . VAL B 1 166 ? -0.309 -20.703 -2.934 1 98.69 166 VAL B CA 1
ATOM 2496 C C . VAL B 1 166 ? -0.359 -20.797 -4.457 1 98.69 166 VAL B C 1
ATOM 2498 O O . VAL B 1 166 ? -0.168 -19.797 -5.152 1 98.69 166 VAL B O 1
ATOM 2501 N N . THR B 1 167 ? -0.612 -21.953 -4.988 1 98.31 167 THR B N 1
ATOM 2502 C CA . THR B 1 167 ? -0.771 -22.125 -6.426 1 98.31 167 THR B CA 1
ATOM 2503 C C . THR B 1 167 ? -2.23 -22.406 -6.781 1 98.31 167 THR B C 1
ATOM 2505 O O . THR B 1 167 ? -3.041 -22.703 -5.902 1 98.31 167 THR B O 1
ATOM 2508 N N . ALA B 1 168 ? -2.543 -22.203 -8.078 1 96.81 168 ALA B N 1
ATOM 2509 C CA . ALA B 1 168 ? -3.869 -22.562 -8.57 1 96.81 168 ALA B CA 1
ATOM 2510 C C . ALA B 1 168 ? -4.215 -24.016 -8.211 1 96.81 168 ALA B C 1
ATOM 2512 O O . ALA B 1 168 ? -5.344 -24.312 -7.82 1 96.81 168 ALA B O 1
ATOM 2513 N N . SER B 1 169 ? -3.277 -24.906 -8.359 1 97.12 169 SER B N 1
ATOM 2514 C CA . SER B 1 169 ? -3.48 -26.312 -8.023 1 97.12 169 SER B CA 1
ATOM 2515 C C . SER B 1 169 ? -3.824 -26.5 -6.551 1 97.12 169 SER B C 1
ATOM 2517 O O . SER B 1 169 ? -4.684 -27.297 -6.199 1 97.12 169 SER B O 1
ATOM 2519 N N . ASP B 1 170 ? -3.098 -25.75 -5.641 1 97.19 170 ASP B N 1
ATOM 2520 C CA . ASP B 1 170 ? -3.41 -25.781 -4.215 1 97.19 170 ASP B CA 1
ATOM 2521 C C . ASP B 1 170 ? -4.859 -25.375 -3.959 1 97.19 170 ASP B C 1
ATOM 2523 O O . ASP B 1 170 ? -5.547 -25.984 -3.141 1 97.19 170 ASP B O 1
ATOM 2527 N N . LEU B 1 171 ? -5.324 -24.25 -4.652 1 96 171 LEU B N 1
ATOM 2528 C CA . LEU B 1 171 ? -6.676 -23.734 -4.473 1 96 171 LEU B CA 1
ATOM 2529 C C . LEU B 1 171 ? -7.711 -24.75 -4.934 1 96 171 LEU B C 1
ATOM 2531 O O . LEU B 1 171 ? -8.703 -25 -4.242 1 96 171 LEU B O 1
ATOM 2535 N N . LEU B 1 172 ? -7.465 -25.391 -6.062 1 94.31 172 LEU B N 1
ATOM 2536 C CA . LEU B 1 172 ? -8.422 -26.312 -6.656 1 94.31 172 LEU B CA 1
ATOM 2537 C C . LEU B 1 172 ? -8.508 -27.609 -5.848 1 94.31 172 LEU B C 1
ATOM 2539 O O . LEU B 1 172 ? -9.57 -28.219 -5.762 1 94.31 172 LEU B O 1
ATOM 2543 N N . ASP B 1 173 ? -7.438 -27.984 -5.227 1 92.31 173 ASP B N 1
ATOM 2544 C CA . ASP B 1 173 ? -7.418 -29.172 -4.375 1 92.31 173 ASP B CA 1
ATOM 2545 C C . ASP B 1 173 ? -8.203 -28.938 -3.086 1 92.31 173 ASP B C 1
ATOM 2547 O O . ASP B 1 173 ? -8.672 -29.891 -2.457 1 92.31 173 ASP B O 1
ATOM 2551 N N . ALA B 1 174 ? -8.203 -27.688 -2.711 1 82.25 174 ALA B N 1
ATOM 2552 C CA . ALA B 1 174 ? -8.852 -27.328 -1.448 1 82.25 174 ALA B CA 1
ATOM 2553 C C . ALA B 1 174 ? -10.336 -27.062 -1.648 1 82.25 174 ALA B C 1
ATOM 2555 O O . ALA B 1 174 ? -11.055 -26.766 -0.688 1 82.25 174 ALA B O 1
ATOM 2556 N N . GLU B 1 175 ? -10.766 -27.062 -2.85 1 79.75 175 GLU B N 1
ATOM 2557 C CA . GLU B 1 175 ? -12.188 -26.828 -3.092 1 79.75 175 GLU B CA 1
ATOM 2558 C C . GLU B 1 175 ? -13.047 -27.828 -2.324 1 79.75 175 GLU B C 1
ATOM 2560 O O . GLU B 1 175 ? -12.703 -29 -2.223 1 79.75 175 GLU B O 1
#

Radius of gyration: 19.91 Å; Cα contacts (8 Å, |Δi|>4): 768; chains: 2; bounding box: 47×59×48 Å

Organism: Halobacterium salinarum (strain ATCC 700922 / JCM 11081 / NRC-1) (NCBI:txid64091)

Secondary structure (DSSP, 8-state):
--HHHHHHHHHHHTT-EEEEEEE-TTSSEEEEEE-HHHHHS-HHHHHHHHHHHHTTS-TTPEEEEETTTHHHHHHHHHHHHT--EEEEPPPPSS-SS---EES---TT-EEEEEEEEESSSHHHHHHHHHHHHTT-EEEEEEEEEE-SSSHHHHHHHTT-EEEEEEEHHHHHHT-/--HHHHHHHHHHHTT-EEEEEEE-TTSSEEEEEE-HHHHHS-HHHHHHHHHHHHTTS-TTPEEEEETTTHHHHHHHHHHHHT--EEEEPPPPSS-SS---EES---TT-EEEEEEEEESSSHHHHHHHHHHHHTT-EEEEEEEEEE-SSSHHHHHHHTT-EEEEEEEHHHHHHT-

Sequence (350 aa):
MSATDDLVSALRAADAVQFGEFELSHGGTSEYYVDKYLFETDPECLSAIAAAFADRIDEDTTLAGVALGGVPLAAATATEAGVPYVIARKQAKEYGTANRIEGRLDDGEEVVVVEDIATTGQSAVDAVDALRDAGATVNRALIVVDREEGGRELLAEHGVEMAALVTASDLLDAEMSATDDLVSALRAADAVQFGEFELSHGGTSEYYVDKYLFETDPECLSAIAAAFADRIDEDTTLAGVALGGVPLAAATATEAGVPYVIARKQAKEYGTANRIEGRLDDGEEVVVVEDIATTGQSAVDAVDALRDAGATVNRALIVVDREEGGRELLAEHGVEMAALVTASDLLDAE

Solvent-accessible surface area (backbone atoms only — not comparable to full-atom values): 17824 Å² total; per-residue (Å²): 131,53,73,48,53,53,49,53,50,32,32,44,74,42,64,13,52,46,79,46,84,38,78,41,94,89,59,63,75,33,63,51,48,74,42,64,46,29,24,54,29,25,23,68,36,31,47,53,50,15,52,58,51,37,74,72,54,61,74,83,40,27,35,27,4,35,54,70,70,6,33,37,52,33,35,33,18,17,46,73,54,61,18,42,28,30,37,30,48,68,83,55,87,82,53,74,92,61,85,44,64,45,40,78,76,54,78,62,38,56,35,36,36,31,40,41,71,29,42,56,24,59,71,59,46,53,40,47,51,54,42,41,74,66,35,31,38,62,47,39,33,42,28,45,34,29,56,77,57,48,18,59,59,50,30,43,76,69,59,20,50,66,48,57,62,37,41,45,68,60,54,62,70,66,102,132,53,75,49,53,53,49,54,50,34,32,44,74,42,65,12,52,47,77,46,85,38,79,42,93,89,60,61,74,32,63,52,46,74,42,64,44,30,27,54,29,26,24,70,34,30,46,52,51,14,51,57,51,37,73,73,55,62,75,84,41,28,36,28,5,37,53,70,71,6,32,35,51,32,34,34,18,17,48,72,55,61,18,41,27,30,38,30,48,70,83,54,87,81,53,74,90,61,85,44,65,43,40,77,77,54,78,62,37,56,34,36,36,32,41,42,71,30,44,56,25,59,71,59,47,54,40,48,50,55,41,41,75,65,35,32,38,61,49,39,33,43,28,46,33,29,54,78,56,47,18,58,59,50,31,43,76,68,58,22,49,65,48,56,62,38,40,44,68,57,54,64,69,66,102

pLDDT: mean 94.65, std 9.44, range [46.09, 98.94]